Protein 3AJ3 (pdb70)

CATH classification: 3.60.15.10

Organism: Mesorhizobium japonicum (strain LMG 29417 / CECT 9101 / MAFF 303099) (NCBI:txid266835)

Radius of gyration: 17.31 Å; Cα contacts (8 Å, |Δi|>4): 638; chains: 1; bounding box: 57×34×42 Å

Solvent-accessible surface area: 11733 Å² total

B-factor: mean 17.78, std 7.2, range [7.45, 55.09]

Nearest PDB structures (foldseek):
  3aj3-assembly1_A  TM=1.004E+00  e=3.302E-61  Mesorhizobium loti
  3dhb-assembly1_A  TM=8.562E-01  e=3.089E-22  Bacillus thuringiensis serovar kurstaki
  5eht-assembly1_A  TM=8.528E-01  e=3.703E-22  Bacillus thuringiensis
  4j5h-assembly1_A  TM=8.557E-01  e=7.205E-22  Bacillus thuringiensis
  5eh9-assembly1_A  TM=8.523E-01  e=1.036E-21  Bacillus thuringiensis serovar kurstaki

Sequence (269 aa):
SDTKVYLLDGGSLVLDGYHVFWNRRGPGGEVRFPVYSILIEHAEGRFLIDTGYDYDHVKVLPFEKPIQEKKHQTIPGALGLLGLEEPRDIDVVVNSHFHFDHCGGNKYFPHAKKICHRRSEVPQACNPQPFEHLLGYSDLSFSAEAAEARGATAQLLEGTTRANSTFEGIDGDVDLARGVKKLISTPGHSIGHYSLLVEFPRRRKPILFTIDAAYTQKSLETLCQAAFHIDPVAGVNSRRKVKKKKLAEDHGAELYSHDDNFKTYRTGTQFYGHHHHHH

GO terms:
  GO:0047585 4-pyridoxolactonase activity (F, EXP)
  GO:0042820 vitamin B6 catabolic process (P, IDA)
  GO:0047585 4-pyridoxolactonase activity (F, IDA)

Structure (mmCIF, N/CA/C/O backbone):
data_3AJ3
#
_entry.id   3AJ3
#
_cell.length_a   82.777
_cell.length_b   39.214
_cell.length_c   84.191
_cell.angle_alpha   90.00
_cell.angle_beta   117.92
_cell.angle_gamma   90.00
#
_symmetry.space_group_name_H-M   'C 1 2 1'
#
loop_
_entity.id
_entity.type
_entity.pdbx_description
1 polymer 4-pyridoxolactonase
2 non-polymer 'ZINC ION'
3 non-polymer 'PHOSPHATE ION'
4 water water
#
loop_
_atom_site.group_PDB
_atom_site.id
_atom_site.type_symbol
_atom_site.label_atom_id
_atom_site.label_alt_id
_atom_site.label_comp_id
_atom_site.label_asym_id
_atom_site.label_entity_id
_atom_site.label_seq_id
_atom_site.pdbx_PDB_ins_code
_atom_site.Cartn_x
_atom_site.Cartn_y
_atom_site.Cartn_z
_atom_site.occupancy
_atom_site.B_iso_or_equiv
_atom_site.auth_seq_id
_atom_site.auth_comp_id
_atom_site.auth_asym_id
_atom_site.auth_atom_id
_atom_site.pdbx_PDB_model_num
ATOM 1 N N . SER A 1 2 ? 48.129 15.832 2.045 1.00 40.71 2 SER A N 1
ATOM 2 C CA . SER A 1 2 ? 46.883 16.223 2.696 1.00 37.41 2 SER A CA 1
ATOM 3 C C . SER A 1 2 ? 47.011 16.189 4.214 1.00 34.18 2 SER A C 1
ATOM 4 O O . SER A 1 2 ? 46.398 15.355 4.880 1.00 41.55 2 SER A O 1
ATOM 7 N N . ASP A 1 3 ? 47.816 17.099 4.752 1.00 29.93 3 ASP A N 1
ATOM 8 C CA . ASP A 1 3 ? 47.992 17.219 6.192 1.00 26.61 3 ASP A CA 1
ATOM 9 C C . ASP A 1 3 ? 46.769 17.879 6.832 1.00 26.18 3 ASP A C 1
ATOM 10 O O . ASP A 1 3 ? 46.153 18.768 6.244 1.00 28.33 3 ASP A O 1
ATOM 15 N N . THR A 1 4 ? 46.443 17.464 8.049 1.00 21.72 4 THR A N 1
ATOM 16 C CA . THR A 1 4 ? 45.277 17.995 8.752 1.00 16.90 4 THR A CA 1
ATOM 17 C C . THR A 1 4 ? 45.407 19.482 9.068 1.00 18.06 4 THR A C 1
ATOM 18 O O . THR A 1 4 ? 46.394 19.920 9.674 1.00 18.47 4 THR A O 1
ATOM 22 N N . LYS A 1 5 ? 44.400 20.251 8.662 1.00 12.74 5 LYS A N 1
ATOM 23 C CA . LYS A 1 5 ? 44.320 21.677 9.000 1.00 13.37 5 LYS A CA 1
ATOM 24 C C . LYS A 1 5 ? 43.009 21.935 9.730 1.00 13.92 5 LYS A C 1
ATOM 25 O O . LYS A 1 5 ? 41.986 21.339 9.397 1.00 14.82 5 LYS A O 1
ATOM 31 N N . VAL A 1 6 ? 43.041 22.829 10.707 1.00 11.91 6 VAL A N 1
ATOM 32 C CA . VAL A 1 6 ? 41.814 23.253 11.382 1.00 12.43 6 VAL A CA 1
ATOM 33 C C . VAL A 1 6 ? 41.577 24.748 11.162 1.00 13.28 6 VAL A C 1
ATOM 34 O O . VAL A 1 6 ? 42.457 25.579 11.417 1.00 13.68 6 VAL A O 1
ATOM 38 N N . TYR A 1 7 ? 40.390 25.070 10.656 1.00 12.01 7 TYR A N 1
ATOM 39 C CA . TYR A 1 7 ? 39.953 26.451 10.459 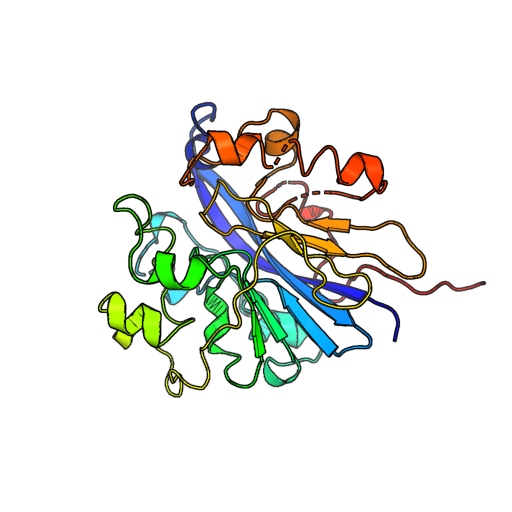1.00 10.28 7 TYR A CA 1
ATOM 40 C C . TYR A 1 7 ? 38.785 26.692 11.393 1.00 14.68 7 TYR A C 1
ATOM 41 O O . TYR A 1 7 ? 37.832 25.906 11.402 1.00 14.13 7 TYR A O 1
ATOM 50 N N . LEU A 1 8 ? 38.844 27.777 12.157 1.00 12.06 8 LEU A N 1
ATOM 51 C CA . LEU A 1 8 ? 37.719 28.144 13.018 1.00 11.54 8 LEU A CA 1
ATOM 52 C C . LEU A 1 8 ? 36.810 29.140 12.310 1.00 11.14 8 LEU A C 1
ATOM 53 O O . LEU A 1 8 ? 37.255 30.187 11.828 1.00 12.38 8 LEU A O 1
ATOM 58 N N . LEU A 1 9 ? 35.527 28.794 12.222 1.00 9.05 9 LEU A N 1
ATOM 59 C CA . LEU A 1 9 ? 34.545 29.648 11.575 1.00 9.77 9 LEU A CA 1
ATOM 60 C C . LEU A 1 9 ? 33.879 30.529 12.616 1.00 12.60 9 LEU A C 1
ATOM 61 O O . LEU A 1 9 ? 33.015 30.083 13.366 1.00 11.75 9 LEU A O 1
ATOM 66 N N . ASP A 1 10 ? 34.287 31.791 12.650 1.00 10.04 10 ASP A N 1
ATOM 67 C CA . ASP A 1 10 ? 33.746 32.759 13.594 1.00 11.13 10 ASP A CA 1
ATOM 68 C C . ASP A 1 10 ? 32.259 32.995 13.308 1.00 12.01 10 ASP A C 1
ATOM 69 O O . ASP A 1 10 ? 31.885 33.430 12.222 1.00 11.13 10 ASP A O 1
ATOM 74 N N . GLY A 1 11 ? 31.408 32.674 14.284 1.00 9.19 11 GLY A N 1
ATOM 75 C CA . GLY A 1 11 ? 29.970 32.725 14.071 1.00 8.99 11 GLY A CA 1
ATOM 76 C C . GLY A 1 11 ? 29.284 33.864 14.812 1.00 13.61 11 GLY A C 1
ATOM 77 O O . GLY A 1 11 ? 28.074 33.830 15.050 1.00 11.65 11 GLY A O 1
ATOM 78 N N . GLY A 1 12 ? 30.046 34.890 15.168 1.00 11.69 12 GLY A N 1
ATOM 79 C CA . GLY A 1 12 ? 29.472 36.023 15.871 1.00 13.07 12 GLY A CA 1
ATOM 80 C C . GLY A 1 12 ? 29.361 35.758 17.354 1.00 12.04 12 GLY A C 1
ATOM 81 O O . GLY A 1 12 ? 30.161 35.012 17.910 1.00 11.79 12 GLY A O 1
ATOM 82 N N . SER A 1 13 ? 28.354 36.349 17.995 1.00 10.59 13 SER A N 1
ATOM 83 C CA . SER A 1 13 ? 28.281 36.299 19.456 1.00 10.65 13 SER A CA 1
ATOM 84 C C . SER A 1 13 ? 26.854 36.333 19.990 1.00 10.12 13 SER A C 1
ATOM 85 O O . SER A 1 13 ? 25.912 36.689 19.277 1.00 10.80 13 SER A O 1
ATOM 88 N N . LEU A 1 14 ? 26.729 35.954 21.258 1.00 11.98 14 LEU A N 1
ATOM 89 C CA . LEU A 1 14 ? 25.470 35.983 21.996 1.00 12.44 14 LEU A CA 1
ATOM 90 C C . LEU A 1 14 ? 25.753 36.515 23.383 1.00 11.54 14 LEU A C 1
ATOM 91 O O . LEU A 1 14 ? 26.907 36.627 23.787 1.00 10.51 14 LEU A O 1
ATOM 96 N N . VAL A 1 15 ? 24.696 36.798 24.135 1.00 11.98 15 VAL A N 1
ATOM 97 C CA . VAL A 1 15 ? 24.851 37.217 25.517 1.00 12.51 15 VAL A CA 1
ATOM 98 C C . VAL A 1 15 ? 24.079 36.299 26.461 1.00 11.73 15 VAL A C 1
ATOM 99 O O . VAL A 1 15 ? 22.960 35.862 26.143 1.00 14.06 15 VAL A O 1
ATOM 103 N N . LEU A 1 16 ? 24.678 36.034 27.616 1.00 12.07 16 LEU A N 1
ATOM 104 C CA . LEU A 1 16 ? 23.993 35.374 28.720 1.00 13.84 16 LEU A CA 1
ATOM 105 C C . LEU A 1 16 ? 24.304 36.108 30.018 1.00 14.26 16 LEU A C 1
ATOM 106 O O . LEU A 1 16 ? 25.239 36.904 30.092 1.00 14.93 16 LEU A O 1
ATOM 111 N N . ASP A 1 17 ? 23.537 35.833 31.063 1.00 13.72 17 ASP A N 1
ATOM 112 C CA . ASP A 1 17 ? 23.915 36.360 32.357 1.00 17.30 17 ASP A CA 1
ATOM 113 C C . ASP A 1 17 ? 25.132 35.607 32.855 1.00 14.18 17 ASP A C 1
ATOM 114 O O . ASP A 1 17 ? 25.327 34.436 32.529 1.00 14.37 17 ASP A O 1
ATOM 119 N N . GLY A 1 18 ? 25.950 36.268 33.664 1.00 15.66 18 GLY A N 1
ATOM 120 C CA . GLY A 1 18 ? 27.085 35.614 34.272 1.00 14.14 18 GLY A CA 1
ATOM 121 C C . GLY A 1 18 ? 26.682 34.399 35.092 1.00 12.04 18 GLY A C 1
ATOM 122 O O . GLY A 1 18 ? 27.478 33.487 35.244 1.00 16.67 18 GLY A O 1
ATOM 123 N N . TYR A 1 19 ? 25.458 34.401 35.622 1.00 13.62 19 TYR A N 1
ATOM 124 C CA . TYR A 1 19 ? 24.920 33.245 36.349 1.00 16.23 19 TYR A CA 1
ATOM 125 C C . TYR A 1 19 ? 24.599 32.062 35.427 1.00 16.07 19 TYR A C 1
ATOM 126 O O . TYR A 1 19 ? 24.570 30.917 35.882 1.00 16.76 19 TYR A O 1
ATOM 135 N N . HIS A 1 20 ? 24.365 32.334 34.142 1.00 13.98 20 HIS A N 1
ATOM 136 C CA . HIS A 1 20 ? 24.253 31.267 33.143 1.00 15.06 20 HIS A CA 1
ATOM 137 C C . HIS A 1 20 ? 25.625 30.674 32.839 1.00 14.46 20 HIS A C 1
ATOM 138 O O . HIS A 1 20 ? 25.785 29.457 32.716 1.00 13.89 20 HIS A O 1
ATOM 145 N N . VAL A 1 21 ? 26.614 31.546 32.665 1.00 13.18 21 VAL A N 1
ATOM 146 C CA . VAL A 1 21 ? 27.942 31.103 32.266 1.00 14.39 21 VAL A CA 1
ATOM 147 C C . VAL A 1 21 ? 28.633 30.347 33.399 1.00 13.12 21 VAL A C 1
ATOM 148 O O . VAL A 1 21 ? 29.141 29.246 33.194 1.00 12.91 21 VAL A O 1
ATOM 152 N N . PHE A 1 22 ? 28.629 30.928 34.595 1.00 12.97 22 PHE A N 1
ATOM 153 C CA . PHE A 1 22 ? 29.227 30.293 35.759 1.00 12.83 22 PHE A CA 1
ATOM 154 C C . PHE A 1 22 ? 28.118 29.914 36.740 1.00 16.75 22 PHE A C 1
ATOM 155 O O . PHE A 1 22 ? 27.680 30.708 37.568 1.00 13.65 22 PHE A O 1
ATOM 163 N N . TRP A 1 23 ? 27.647 28.683 36.604 1.00 13.22 23 TRP A N 1
ATOM 164 C CA . TRP A 1 23 ? 26.484 28.209 37.338 1.00 11.76 23 TRP A CA 1
ATOM 165 C C . TRP A 1 23 ? 26.567 28.526 38.834 1.00 16.62 23 TRP A C 1
ATOM 166 O O . TRP A 1 23 ? 27.516 28.125 39.512 1.00 13.30 23 TRP A O 1
ATOM 177 N N . ASN A 1 24 ? 25.572 29.284 39.309 1.00 16.39 24 ASN A N 1
ATOM 178 C CA . ASN A 1 24 ? 25.425 29.701 40.709 1.00 14.82 24 ASN A CA 1
ATOM 179 C C . ASN A 1 24 ? 26.444 30.742 41.202 1.00 20.72 24 ASN A C 1
ATOM 180 O O . ASN A 1 24 ? 26.125 31.579 42.048 1.00 21.68 24 ASN A O 1
ATOM 185 N N . ARG A 1 25 ? 27.646 30.705 40.643 1.00 16.50 25 ARG A N 1
ATOM 186 C CA A ARG A 1 25 ? 28.761 31.578 41.023 0.52 18.43 25 ARG A CA 1
ATOM 187 C CA B ARG A 1 25 ? 28.700 31.603 41.095 0.48 18.40 25 ARG A CA 1
ATOM 188 C C . ARG A 1 25 ? 28.654 33.002 40.478 1.00 21.44 25 ARG A C 1
ATOM 189 O O . ARG A 1 25 ? 28.917 33.984 41.174 1.00 23.07 25 ARG A O 1
ATOM 204 N N . GLY A 1 26 ? 28.327 33.107 39.195 1.00 17.42 26 GLY A N 1
ATOM 205 C CA . GLY A 1 26 ? 28.327 34.402 38.536 1.00 20.31 26 GLY A CA 1
ATOM 206 C C . GLY A 1 26 ? 29.735 34.979 38.486 1.00 20.14 26 GLY A C 1
ATOM 207 O O . GLY A 1 26 ? 30.703 34.245 38.296 1.00 24.25 26 GLY A O 1
ATOM 208 N N . PRO A 1 27 ? 29.871 36.301 38.687 1.00 28.29 27 PRO A N 1
ATOM 209 C CA . PRO A 1 27 ? 28.841 37.277 39.058 1.00 25.43 27 PRO A CA 1
ATOM 210 C C . PRO A 1 27 ? 27.756 37.402 38.009 1.00 25.99 27 PRO A C 1
ATOM 211 O O . PRO A 1 27 ? 27.930 36.919 36.887 1.00 26.67 27 PRO A O 1
ATOM 215 N N . GLY A 1 28 ? 26.663 38.062 38.371 1.00 22.45 28 GLY A N 1
ATOM 216 C CA . GLY A 1 28 ? 25.569 38.305 37.452 1.00 26.44 28 GLY A CA 1
ATOM 217 C C . GLY A 1 28 ? 25.877 39.435 36.484 1.00 22.49 28 GLY A C 1
ATOM 218 O O . GLY A 1 28 ? 26.927 40.072 36.568 1.00 24.77 28 GLY A O 1
ATOM 219 N N . GLY A 1 29 ? 24.946 39.685 35.572 1.00 19.41 29 GLY A N 1
ATOM 220 C CA . GLY A 1 29 ? 25.091 40.745 34.595 1.00 18.66 29 GLY A CA 1
ATOM 221 C C . GLY A 1 29 ? 25.460 40.165 33.244 1.00 20.95 29 GLY A C 1
ATOM 222 O O . GLY A 1 29 ? 25.980 39.051 33.166 1.00 15.83 29 GLY A O 1
ATOM 223 N N . GLU A 1 30 ? 25.195 40.926 32.187 1.00 22.56 30 GLU A N 1
ATOM 224 C CA . GLU A 1 30 ? 25.455 40.480 30.817 1.00 19.39 30 GLU A CA 1
ATOM 225 C C . GLU A 1 30 ? 26.908 40.110 30.547 1.00 17.77 30 GLU A C 1
ATOM 226 O O . GLU A 1 30 ? 27.826 40.835 30.926 1.00 17.78 30 GLU A O 1
ATOM 232 N N . VAL A 1 31 ? 27.103 38.976 29.883 1.00 14.68 31 VAL A N 1
ATOM 233 C CA . VAL A 1 31 ? 28.413 38.556 29.409 1.00 13.72 31 VAL A CA 1
ATOM 234 C C . VAL A 1 31 ? 28.228 38.188 27.939 1.00 15.98 31 VAL A C 1
ATOM 235 O O . VAL A 1 31 ? 27.394 37.334 27.609 1.00 14.66 31 VAL A O 1
ATOM 239 N N . ARG A 1 32 ? 28.966 38.855 27.057 1.00 14.41 32 ARG A N 1
ATOM 240 C CA . ARG A 1 32 ? 28.933 38.506 25.636 1.00 12.39 32 ARG A CA 1
ATOM 241 C C . ARG A 1 32 ? 30.042 37.524 25.310 1.00 11.87 32 ARG A C 1
ATOM 242 O O . ARG A 1 32 ? 31.184 37.695 25.726 1.00 12.61 32 ARG A O 1
ATOM 250 N N . PHE A 1 33 ? 29.700 36.480 24.562 1.00 11.57 33 PHE A N 1
ATOM 251 C CA . PHE A 1 33 ? 30.653 35.421 24.265 1.00 13.24 33 PHE A CA 1
ATOM 252 C C . PHE A 1 33 ? 30.534 35.017 22.803 1.00 11.62 33 PHE A C 1
ATOM 253 O O . PHE A 1 33 ? 29.480 35.184 22.176 1.00 10.22 33 PHE A O 1
ATOM 261 N N . PRO A 1 34 ? 31.628 34.501 22.240 1.00 12.23 34 PRO A N 1
ATOM 262 C CA . PRO A 1 34 ? 31.629 34.078 20.843 1.00 9.85 34 PRO A CA 1
ATOM 263 C C . PRO A 1 34 ? 30.991 32.705 20.672 1.00 11.22 34 PRO A C 1
ATOM 264 O O . PRO A 1 34 ? 30.875 31.925 21.638 1.00 11.46 34 PRO A O 1
ATOM 268 N N . VAL A 1 35 ? 30.577 32.441 19.437 1.00 9.11 35 VAL A N 1
ATOM 269 C CA . VAL A 1 35 ? 30.127 31.126 18.994 1.00 9.38 35 VAL A CA 1
ATOM 270 C C . VAL A 1 35 ? 30.930 30.820 17.747 1.00 9.08 35 VAL A C 1
ATOM 271 O O . VAL A 1 35 ? 31.040 31.682 16.864 1.00 11.02 35 VAL A O 1
ATOM 275 N N . TYR A 1 36 ? 31.497 29.617 17.667 1.00 8.99 36 TYR A N 1
ATOM 276 C CA . TYR A 1 36 ? 32.220 29.248 16.460 1.00 9.28 36 TYR A CA 1
ATOM 277 C C . TYR A 1 36 ? 32.043 27.779 16.128 1.00 9.61 36 TYR A C 1
ATOM 278 O O . TYR A 1 36 ? 31.549 26.996 16.945 1.00 10.21 36 TYR A O 1
ATOM 287 N N . SER A 1 37 ? 32.425 27.444 14.896 1.00 8.73 37 SER A N 1
ATOM 288 C CA . SER A 1 37 ? 32.380 26.082 14.383 1.00 11.78 37 SER A CA 1
ATOM 289 C C . SER A 1 37 ? 33.783 25.690 13.963 1.00 9.73 37 SER A C 1
ATOM 290 O O . SER A 1 37 ? 34.626 26.560 13.714 1.00 10.28 37 SER A O 1
ATOM 293 N N . ILE A 1 38 ? 34.034 24.386 13.906 1.00 8.09 38 ILE A N 1
ATOM 294 C CA . ILE A 1 38 ? 35.374 23.861 13.671 1.00 10.22 38 ILE A CA 1
ATOM 295 C C . ILE A 1 38 ? 35.431 23.103 12.342 1.00 10.26 38 ILE A C 1
ATOM 296 O O . ILE A 1 38 ? 34.861 22.016 12.215 1.00 10.98 38 ILE A O 1
ATOM 301 N N . LEU A 1 39 ? 36.135 23.669 11.360 1.00 10.04 39 LEU A N 1
ATOM 302 C CA . LEU A 1 39 ? 36.268 23.036 10.052 1.00 10.47 39 LEU A CA 1
ATOM 303 C C . LEU A 1 39 ? 37.602 22.313 9.976 1.00 10.34 39 LEU A C 1
ATOM 304 O O . LEU A 1 39 ? 38.655 22.919 10.159 1.00 11.50 39 LEU A O 1
ATOM 309 N N . ILE A 1 40 ? 37.564 21.013 9.704 1.00 10.35 40 ILE A N 1
ATOM 310 C CA . ILE A 1 40 ? 38.791 20.232 9.599 1.00 11.22 40 ILE A CA 1
ATOM 311 C C . ILE A 1 40 ? 39.030 19.848 8.144 1.00 13.06 40 ILE A C 1
ATOM 312 O O . ILE A 1 40 ? 38.216 19.160 7.544 1.00 12.96 40 ILE A O 1
ATOM 317 N N . GLU A 1 41 ? 40.129 20.311 7.559 1.00 11.37 41 GLU A N 1
ATOM 318 C CA . GLU A 1 41 ? 40.489 19.861 6.216 1.00 11.12 41 GLU A CA 1
ATOM 319 C C . GLU A 1 41 ? 41.417 18.670 6.366 1.00 13.07 41 GLU A C 1
ATOM 320 O O . GLU A 1 41 ? 42.541 18.801 6.837 1.00 14.76 41 GLU A O 1
ATOM 326 N N . HIS A 1 42 ? 40.930 17.499 5.974 1.00 14.18 42 HIS A N 1
ATOM 327 C CA . HIS A 1 42 ? 41.592 16.239 6.298 1.00 14.45 42 HIS A CA 1
ATOM 328 C C . HIS A 1 42 ? 41.780 15.421 5.023 1.00 18.05 42 HIS A C 1
ATOM 329 O O . HIS A 1 42 ? 41.088 15.650 4.036 1.00 15.53 42 HIS A O 1
ATOM 336 N N . ALA A 1 43 ? 42.711 14.472 5.042 1.00 18.48 43 ALA A N 1
ATOM 337 C CA . ALA A 1 43 ? 42.893 13.573 3.901 1.00 22.68 43 ALA A CA 1
ATOM 338 C C . ALA A 1 43 ? 41.595 12.844 3.539 1.00 18.66 43 ALA A C 1
ATOM 339 O O . ALA A 1 43 ? 41.307 12.600 2.361 1.00 22.81 43 ALA A O 1
ATOM 341 N N . GLU A 1 44 ? 40.800 12.518 4.555 1.00 15.66 44 GLU A N 1
ATOM 342 C CA . GLU A 1 44 ? 39.568 11.766 4.353 1.00 18.23 44 GLU A CA 1
ATOM 343 C C . GLU A 1 44 ? 38.384 12.643 3.956 1.00 18.40 44 GLU A C 1
ATOM 344 O O . GLU A 1 44 ? 37.308 12.133 3.650 1.00 19.39 44 GLU A O 1
ATOM 350 N N . GLY A 1 45 ? 38.574 13.961 3.971 1.00 17.40 45 GLY A N 1
ATOM 351 C CA . GLY A 1 45 ? 37.525 14.874 3.551 1.00 17.59 45 GLY A CA 1
ATOM 352 C C . GLY A 1 45 ? 37.473 16.124 4.412 1.00 15.56 45 GLY A C 1
ATOM 353 O O . GLY A 1 45 ? 38.334 16.339 5.260 1.00 15.48 45 GLY A O 1
ATOM 354 N N . ARG A 1 46 ? 36.457 16.953 4.181 1.00 11.75 46 ARG A N 1
ATOM 355 C CA . ARG A 1 46 ? 36.232 18.140 4.998 1.00 12.01 46 ARG A CA 1
ATOM 356 C C . ARG A 1 46 ? 35.121 17.853 6.000 1.00 12.89 46 ARG A C 1
ATOM 357 O O . ARG A 1 46 ? 33.999 17.483 5.624 1.00 12.51 46 ARG A O 1
ATOM 365 N N . PHE A 1 47 ? 35.464 18.003 7.276 1.00 10.59 47 PHE A N 1
ATOM 366 C CA . PHE A 1 47 ? 34.574 17.692 8.397 1.00 8.45 47 PHE A CA 1
ATOM 367 C C . PHE A 1 47 ? 34.256 19.008 9.067 1.00 11.21 47 PHE A C 1
ATOM 368 O O . PHE A 1 47 ? 35.160 19.766 9.382 1.00 12.77 47 PHE A O 1
ATOM 376 N N . LEU A 1 48 ? 32.979 19.279 9.299 1.00 10.20 48 LEU A N 1
ATOM 377 C CA . LEU A 1 48 ? 32.597 20.486 10.006 1.00 8.67 48 LEU A CA 1
ATOM 378 C C . LEU A 1 48 ? 31.949 20.079 11.323 1.00 9.15 48 LEU A C 1
ATOM 379 O O . LEU A 1 48 ? 30.910 19.416 11.334 1.00 9.71 48 LEU A O 1
ATOM 384 N N . ILE A 1 49 ? 32.573 20.470 12.432 1.00 8.73 49 ILE A N 1
ATOM 385 C CA . ILE A 1 49 ? 32.046 20.161 13.750 1.00 9.12 49 ILE A CA 1
ATOM 386 C C . ILE A 1 49 ? 31.308 21.396 14.266 1.00 8.99 49 ILE A C 1
ATOM 387 O O . ILE A 1 49 ? 31.922 22.445 14.483 1.00 10.20 49 ILE A O 1
ATOM 392 N N . ASP A 1 50 ? 29.992 21.252 14.428 1.00 8.06 50 ASP A N 1
ATOM 393 C CA . ASP A 1 50 ? 29.065 22.324 14.796 1.00 7.87 50 ASP A CA 1
ATOM 394 C C . ASP A 1 50 ? 28.845 23.337 13.683 1.00 8.07 50 ASP A C 1
ATOM 395 O O . ASP A 1 50 ? 29.645 23.431 12.760 1.00 10.35 50 ASP A O 1
ATOM 400 N N . THR A 1 51 ? 27.725 24.060 13.752 1.00 7.64 51 THR A N 1
ATOM 401 C CA . THR A 1 51 ? 27.348 24.969 12.674 1.00 9.10 51 THR A CA 1
ATOM 402 C C . THR A 1 51 ? 26.769 26.294 13.186 1.00 9.76 51 THR A C 1
ATOM 403 O O . THR A 1 51 ? 26.029 26.965 12.466 1.00 11.72 51 THR A O 1
ATOM 407 N N . GLY A 1 52 ? 27.118 26.655 14.424 1.00 9.47 52 GLY A N 1
ATOM 408 C CA . GLY A 1 52 ? 26.775 27.950 14.991 1.00 8.49 52 GLY A CA 1
ATOM 409 C C . GLY A 1 52 ? 25.286 28.120 15.203 1.00 9.70 52 GLY A C 1
ATOM 410 O O . GLY A 1 52 ? 24.540 27.137 15.279 1.00 10.68 52 GLY A O 1
ATOM 411 N N . TYR A 1 53 ? 24.861 29.369 15.328 1.00 10.20 53 TYR A N 1
ATOM 412 C CA . TYR A 1 53 ? 23.451 29.665 15.473 1.00 9.74 53 TYR A CA 1
ATOM 413 C C . TYR A 1 53 ? 22.873 30.322 14.236 1.00 11.24 53 TYR A C 1
ATOM 414 O O . TYR A 1 53 ? 23.590 30.907 13.432 1.00 11.46 53 TYR A O 1
ATOM 423 N N . ASP A 1 54 ? 21.559 30.192 14.094 1.00 11.50 54 ASP A N 1
ATOM 424 C CA . ASP A 1 54 ? 20.815 30.921 13.080 1.00 12.00 54 ASP A CA 1
ATOM 425 C C . ASP A 1 54 ? 20.294 32.243 13.661 1.00 11.08 54 ASP A C 1
ATOM 426 O O . ASP A 1 54 ? 19.595 32.280 14.674 1.00 11.42 54 ASP A O 1
ATOM 431 N N . TYR A 1 55 ? 20.656 33.341 13.011 1.00 15.79 55 TYR A N 1
ATOM 432 C CA . TYR A 1 55 ? 20.340 34.670 13.525 1.00 13.72 55 TYR A CA 1
ATOM 433 C C . TYR A 1 55 ? 18.837 34.899 13.705 1.00 12.76 55 TYR A C 1
ATOM 434 O O . TYR A 1 55 ? 18.400 35.388 14.743 1.00 15.22 55 TYR A O 1
ATOM 443 N N . ASP A 1 56 ? 18.058 34.541 12.692 1.00 15.23 56 ASP A N 1
ATOM 444 C CA . ASP A 1 56 ? 16.614 34.739 12.723 1.00 14.54 56 ASP A CA 1
ATOM 445 C C . ASP A 1 56 ? 15.987 33.936 13.858 1.00 14.56 56 ASP A C 1
ATOM 446 O O . ASP A 1 56 ? 15.113 34.427 14.565 1.00 15.43 56 ASP A O 1
ATOM 451 N N . HIS A 1 57 ? 16.446 32.698 14.030 1.00 14.47 57 HIS A N 1
ATOM 452 C CA . HIS A 1 57 ? 15.911 31.873 15.096 1.00 13.29 57 HIS A CA 1
ATOM 453 C C . HIS A 1 57 ? 16.124 32.532 16.446 1.00 12.80 57 HIS A C 1
ATOM 454 O O . HIS A 1 57 ? 15.230 32.574 17.285 1.00 15.17 57 HIS A O 1
ATOM 461 N N . VAL A 1 58 ? 17.332 33.033 16.669 1.00 12.00 58 VAL A N 1
ATOM 462 C CA . VAL A 1 58 ? 17.630 33.650 17.947 1.00 11.74 58 VAL A CA 1
ATOM 463 C C . VAL A 1 58 ? 16.808 34.924 18.144 1.00 14.25 58 VAL A C 1
ATOM 464 O O . VAL A 1 58 ? 16.285 35.162 19.215 1.00 15.02 58 VAL A O 1
ATOM 476 N N . LYS A 1 60 ? 13.932 35.546 16.990 1.00 14.31 60 LYS A N 1
ATOM 477 C CA . LYS A 1 60 ? 12.541 35.137 17.197 1.00 15.41 60 LYS A CA 1
ATOM 478 C C . LYS A 1 60 ? 12.303 34.513 18.577 1.00 19.11 60 LYS A C 1
ATOM 479 O O . LYS A 1 60 ? 11.363 34.871 19.291 1.00 15.30 60 LYS A O 1
ATOM 485 N N . VAL A 1 61 ? 13.159 33.565 18.940 1.00 16.63 61 VAL A N 1
ATOM 486 C CA . VAL A 1 61 ? 12.905 32.698 20.087 1.00 15.38 61 VAL A CA 1
ATOM 487 C C . VAL A 1 61 ? 13.723 33.074 21.328 1.00 15.70 61 VAL A C 1
ATOM 488 O O . VAL A 1 61 ? 13.262 32.891 22.459 1.00 17.88 61 VAL A O 1
ATOM 492 N N . LEU A 1 62 ? 14.928 33.607 21.115 1.00 14.34 62 LEU A N 1
ATOM 493 C CA . LEU A 1 62 ? 15.780 33.996 22.237 1.00 12.97 62 LEU A CA 1
ATOM 494 C C . LEU A 1 62 ? 16.377 35.389 22.086 1.00 15.01 62 LEU A C 1
ATOM 495 O O . LEU A 1 62 ? 17.591 35.553 22.197 1.00 14.15 62 LEU A O 1
ATOM 500 N N . PRO A 1 63 ? 15.535 36.406 21.835 1.00 14.16 63 PRO A N 1
ATOM 501 C CA . PRO A 1 63 ? 16.124 37.719 21.531 1.00 13.46 63 PRO A CA 1
ATOM 502 C C . PRO A 1 63 ? 16.873 38.339 22.708 1.00 14.95 63 PRO A C 1
ATOM 503 O O . PRO A 1 63 ? 17.686 39.247 22.525 1.00 16.88 63 PRO A O 1
ATOM 507 N N . PHE A 1 64 ? 16.612 37.844 23.908 1.00 15.91 64 PHE A N 1
ATOM 508 C CA . PHE A 1 64 ? 17.324 38.283 25.093 1.00 14.26 64 PHE A CA 1
ATOM 509 C C . PHE A 1 64 ? 18.808 37.892 25.042 1.00 13.86 64 PHE A C 1
ATOM 510 O O . PHE A 1 64 ? 19.610 38.387 25.844 1.00 18.22 64 PHE A O 1
ATOM 518 N N . GLU A 1 65 ? 19.175 37.018 24.099 1.00 12.19 65 GLU A N 1
ATOM 519 C CA . GLU A 1 65 ? 20.589 36.665 23.903 1.00 14.29 65 GLU A CA 1
ATOM 520 C C . GLU A 1 65 ? 21.283 37.614 22.929 1.00 14.43 65 GLU A C 1
ATOM 521 O O . GLU A 1 65 ? 22.455 37.438 22.628 1.00 13.81 65 GLU A O 1
ATOM 527 N N . LYS A 1 66 ? 20.552 38.625 22.459 1.00 14.47 66 LYS A N 1
ATOM 528 C CA . LYS A 1 66 ? 21.160 39.767 21.766 1.00 16.07 66 LYS A CA 1
ATOM 529 C C . LYS A 1 66 ? 22.249 39.364 20.769 1.00 12.09 66 LYS A C 1
ATOM 530 O O . LYS A 1 66 ? 23.413 39.761 20.906 1.00 12.95 66 LYS A O 1
ATOM 536 N N . PRO A 1 67 ? 21.873 38.570 19.760 1.00 14.85 67 PRO A N 1
ATOM 537 C CA . PRO A 1 67 ? 22.862 38.072 18.797 1.00 12.73 67 PRO A CA 1
ATOM 538 C C . PRO A 1 67 ? 23.492 39.204 18.006 1.00 13.98 67 PRO A C 1
ATOM 539 O O . PRO A 1 67 ? 22.812 40.157 17.639 1.00 14.93 67 PRO A O 1
ATOM 543 N N . ILE A 1 68 ? 24.790 39.090 17.769 1.00 13.11 68 ILE A N 1
ATOM 544 C CA . ILE A 1 68 ? 25.466 39.898 16.765 1.00 10.47 68 ILE A CA 1
ATOM 545 C C . ILE A 1 68 ? 26.181 38.939 15.823 1.00 12.15 68 ILE A C 1
ATOM 546 O O . ILE A 1 68 ? 27.025 38.142 16.258 1.00 13.46 68 ILE A O 1
ATOM 551 N N . GLN A 1 69 ? 25.847 39.026 14.537 1.00 13.29 69 GLN A N 1
ATOM 552 C CA . GLN A 1 69 ? 26.424 38.139 13.532 1.00 12.88 69 GLN A CA 1
ATOM 553 C C . GLN A 1 69 ? 26.417 38.830 12.169 1.00 12.08 69 GLN A C 1
ATOM 554 O O . GLN A 1 69 ? 25.358 39.059 11.588 1.00 16.27 69 GLN A O 1
ATOM 560 N N . GLU A 1 70 ? 27.604 39.163 11.680 1.00 16.35 70 GLU A N 1
ATOM 561 C CA . GLU A 1 70 ? 27.735 39.812 10.375 1.00 16.42 70 GLU A CA 1
ATOM 562 C C . GLU A 1 70 ? 27.585 38.794 9.243 1.00 17.32 70 GLU A C 1
ATOM 563 O O . GLU A 1 70 ? 27.566 37.591 9.490 1.00 16.07 70 GLU A O 1
ATOM 569 N N . LYS A 1 71 ? 27.460 39.281 8.008 1.00 18.84 71 LYS A N 1
ATOM 570 C CA A LYS A 1 71 ? 27.284 38.398 6.855 0.55 20.95 71 LYS A CA 1
ATOM 571 C CA B LYS A 1 71 ? 27.308 38.422 6.834 0.45 20.97 71 LYS A CA 1
ATOM 572 C C . LYS A 1 71 ? 28.374 37.337 6.771 1.00 17.51 71 LYS A C 1
ATOM 573 O O . LYS A 1 71 ? 28.096 36.194 6.414 1.00 21.26 71 LYS A O 1
ATOM 584 N N . HIS A 1 72 ? 29.603 37.698 7.122 1.00 16.51 72 HIS A N 1
ATOM 585 C CA . HIS A 1 72 ? 30.702 36.744 7.001 1.00 17.79 72 HIS A CA 1
ATOM 586 C C . HIS A 1 72 ? 30.758 35.763 8.167 1.00 14.31 72 HIS A C 1
ATOM 587 O O . HIS A 1 72 ? 31.631 34.904 8.204 1.00 11.97 72 HIS A O 1
ATOM 594 N N . GLN A 1 73 ? 29.817 35.904 9.098 1.00 13.26 73 GLN A N 1
ATOM 595 C CA . GLN A 1 73 ? 29.765 35.072 10.301 1.00 12.40 73 GLN A CA 1
ATOM 596 C C . GLN A 1 73 ? 28.619 34.055 10.288 1.00 10.41 73 GLN A C 1
ATOM 597 O O . GLN A 1 73 ? 28.424 33.317 11.264 1.00 11.49 73 GLN A O 1
ATOM 603 N N . THR A 1 74 ? 27.857 34.021 9.198 1.00 13.51 74 THR A N 1
ATOM 604 C CA . THR A 1 74 ? 26.977 32.887 8.945 1.00 13.26 74 THR A CA 1
ATOM 605 C C . THR A 1 74 ? 27.889 31.765 8.471 1.00 12.56 74 THR A C 1
ATOM 606 O O . THR A 1 74 ? 29.070 32.000 8.198 1.00 10.90 74 THR A O 1
ATOM 610 N N . ILE A 1 75 ? 27.380 30.541 8.395 1.00 12.88 75 ILE A N 1
ATOM 611 C CA . ILE A 1 75 ? 28.228 29.446 7.934 1.00 11.63 75 ILE A CA 1
ATOM 612 C C . ILE A 1 75 ? 28.601 29.634 6.449 1.00 11.65 75 ILE A C 1
ATOM 613 O O . ILE A 1 75 ? 29.772 29.529 6.081 1.00 12.73 75 ILE A O 1
ATOM 618 N N . PRO A 1 76 ? 27.620 29.951 5.595 1.00 12.35 76 PRO A N 1
ATOM 619 C CA . PRO A 1 76 ? 28.042 30.214 4.213 1.00 13.70 76 PRO A CA 1
ATOM 620 C C . PRO A 1 76 ? 29.028 31.383 4.125 1.00 12.44 76 PRO A C 1
ATOM 621 O O . PRO A 1 76 ? 29.985 31.292 3.354 1.00 13.13 76 PRO A O 1
ATOM 625 N N . GLY A 1 77 ? 28.828 32.439 4.910 1.00 12.85 77 GLY A N 1
ATOM 626 C CA . GLY A 1 77 ? 29.739 33.574 4.874 1.00 12.99 77 GLY A CA 1
ATOM 627 C C . GLY A 1 77 ? 31.141 33.213 5.340 1.00 14.23 77 GLY A C 1
ATOM 628 O O . GLY A 1 77 ? 32.144 33.614 4.733 1.00 14.63 77 GLY A O 1
ATOM 629 N N . ALA A 1 78 ? 31.230 32.443 6.421 1.00 12.25 78 ALA A N 1
ATOM 630 C CA . ALA A 1 78 ? 32.552 32.061 6.931 1.00 9.66 78 ALA A CA 1
ATOM 631 C C . ALA A 1 78 ? 33.268 31.123 5.972 1.00 12.79 78 ALA A C 1
ATOM 632 O O . ALA A 1 78 ? 34.484 31.220 5.788 1.00 11.61 78 ALA A O 1
ATOM 634 N N . LEU A 1 79 ? 32.519 30.194 5.385 1.00 11.26 79 LEU A N 1
ATOM 635 C CA . LEU A 1 79 ? 33.088 29.317 4.374 1.00 10.14 79 LEU A CA 1
ATOM 636 C C . LEU A 1 79 ? 33.555 30.148 3.180 1.00 12.94 79 LEU A C 1
ATOM 637 O O . LEU A 1 79 ? 34.566 29.835 2.568 1.00 11.27 79 LEU A O 1
ATOM 642 N N . GLY A 1 80 ? 32.822 31.215 2.871 1.00 11.84 80 GLY A N 1
ATOM 643 C CA . GLY A 1 80 ? 33.160 32.067 1.742 1.00 13.51 80 GLY A CA 1
ATOM 644 C C . GLY A 1 80 ? 34.527 32.718 1.882 1.00 14.10 80 GLY A C 1
ATOM 645 O O . GLY A 1 80 ? 35.226 32.926 0.892 1.00 16.59 80 GLY A O 1
ATOM 646 N N . LEU A 1 81 ? 34.903 33.057 3.110 1.00 13.36 81 LEU A N 1
ATOM 647 C CA . LEU A 1 81 ? 36.230 33.632 3.372 1.00 14.20 81 LEU A CA 1
ATOM 648 C C . LEU A 1 81 ? 37.336 32.692 2.937 1.00 17.75 81 LEU A C 1
ATOM 649 O O . LEU A 1 81 ? 38.454 33.125 2.624 1.00 16.55 81 LEU A O 1
ATOM 654 N N . LEU A 1 82 ? 37.017 31.398 2.919 1.00 13.40 82 LEU A N 1
ATOM 655 C CA . LEU A 1 82 ? 37.976 30.359 2.585 1.00 12.23 82 LEU A CA 1
ATOM 656 C C . LEU A 1 82 ? 37.865 29.890 1.128 1.00 11.78 82 LEU A C 1
ATOM 657 O O . LEU A 1 82 ? 38.544 28.941 0.727 1.00 15.53 82 LEU A O 1
ATOM 662 N N . GLY A 1 83 ? 37.006 30.546 0.354 1.00 12.75 83 GLY A N 1
ATOM 663 C CA . GLY A 1 83 ? 36.737 30.138 -1.008 1.00 12.61 83 GLY A CA 1
ATOM 664 C C . GLY A 1 83 ? 35.990 28.821 -1.056 1.00 16.22 83 GLY A C 1
ATOM 665 O O . GLY A 1 83 ? 36.161 28.038 -1.991 1.00 17.54 83 GLY A O 1
ATOM 666 N N . LEU A 1 84 ? 35.158 28.576 -0.045 1.00 12.67 84 LEU A N 1
ATOM 667 C CA . LEU A 1 84 ? 34.373 27.356 0.011 1.00 12.88 84 LEU A CA 1
ATOM 668 C C . LEU A 1 84 ? 32.891 27.673 0.090 1.00 11.24 84 LEU A C 1
ATOM 669 O O . LEU A 1 84 ? 32.496 28.816 0.301 1.00 13.79 84 LEU A O 1
ATOM 674 N N . GLU A 1 85 ? 32.086 26.634 -0.102 1.00 11.91 85 GLU A N 1
ATOM 675 C CA A GLU A 1 85 ? 30.668 26.735 0.185 0.26 13.71 85 GLU A CA 1
ATOM 676 C CA B GLU A 1 85 ? 30.635 26.683 0.043 0.74 13.61 85 GLU A CA 1
ATOM 677 C C . GLU A 1 85 ? 30.207 25.448 0.841 1.00 12.52 85 GLU A C 1
ATOM 678 O O . GLU A 1 85 ? 30.960 24.485 0.926 1.00 12.88 85 GLU A O 1
ATOM 689 N N . PRO A 1 86 ? 28.976 25.446 1.373 1.00 15.08 86 PRO A N 1
ATOM 690 C CA . PRO A 1 86 ? 28.533 24.251 2.103 1.00 13.03 86 PRO A CA 1
ATOM 691 C C . PRO A 1 86 ? 28.750 22.916 1.369 1.00 12.70 86 PRO A C 1
ATOM 692 O O . PRO A 1 86 ? 29.108 21.940 2.021 1.00 12.06 86 PRO A O 1
ATOM 696 N N . ARG A 1 87 ? 28.572 22.865 0.051 1.00 13.72 87 ARG A N 1
ATOM 697 C CA . ARG A 1 87 ? 28.714 21.583 -0.647 1.00 14.81 87 ARG A CA 1
ATOM 698 C C . ARG A 1 87 ? 30.133 21.025 -0.617 1.00 13.98 87 ARG A C 1
ATOM 699 O O . ARG A 1 87 ? 30.354 19.853 -0.909 1.00 15.81 87 ARG A O 1
ATOM 707 N N . ASP A 1 88 ? 31.092 21.860 -0.234 1.00 13.49 88 ASP A N 1
ATOM 708 C CA . ASP A 1 88 ? 32.467 21.404 -0.096 1.00 11.58 88 ASP A CA 1
ATOM 709 C C . ASP A 1 88 ? 32.693 20.574 1.164 1.00 11.62 88 ASP A C 1
ATOM 710 O O . ASP A 1 88 ? 33.736 19.948 1.324 1.00 13.10 88 ASP A O 1
ATOM 715 N N . ILE A 1 89 ? 31.734 20.597 2.076 1.00 12.18 89 ILE A N 1
ATOM 716 C CA . ILE A 1 89 ? 31.886 19.872 3.323 1.00 11.65 89 ILE A CA 1
ATOM 717 C C . ILE A 1 89 ? 31.287 18.485 3.145 1.00 11.56 89 ILE A C 1
ATOM 718 O O . ILE A 1 89 ? 30.163 18.347 2.652 1.00 14.49 89 ILE A O 1
ATOM 723 N N . ASP A 1 90 ? 32.044 17.465 3.536 1.00 13.37 90 ASP A N 1
ATOM 724 C CA . ASP A 1 90 ? 31.609 16.078 3.379 1.00 12.81 90 ASP A CA 1
ATOM 725 C C . ASP A 1 90 ? 30.817 15.527 4.562 1.00 14.91 90 ASP A C 1
ATOM 726 O O . ASP A 1 90 ? 29.881 14.738 4.391 1.00 13.27 90 ASP A O 1
ATOM 731 N N . VAL A 1 91 ? 31.187 15.953 5.764 1.00 11.56 91 VAL A N 1
ATOM 732 C CA . VAL A 1 91 ? 30.610 15.386 6.974 1.00 11.85 91 VAL A CA 1
ATOM 733 C C . VAL A 1 91 ? 30.370 16.514 7.963 1.00 13.92 91 VAL A C 1
ATOM 734 O O . VAL A 1 91 ? 31.249 17.345 8.178 1.00 11.43 91 VAL A O 1
ATOM 738 N N . VAL A 1 92 ? 29.171 16.543 8.537 1.00 11.42 92 VAL A N 1
ATOM 739 C CA . VAL A 1 92 ? 28.832 17.474 9.616 1.00 11.18 92 VAL A CA 1
ATOM 740 C C . VAL A 1 92 ? 28.672 16.676 10.902 1.00 13.93 92 VAL A C 1
ATOM 741 O O . VAL A 1 92 ? 27.960 15.668 10.936 1.00 11.81 92 VAL A O 1
ATOM 745 N N . VAL A 1 93 ? 29.362 17.105 11.950 1.00 11.54 93 VAL A N 1
ATOM 746 C CA . VAL A 1 93 ? 29.237 16.463 13.252 1.00 8.56 93 VAL A CA 1
ATOM 747 C C . VAL A 1 93 ? 28.673 17.522 14.190 1.00 11.34 93 VAL A C 1
ATOM 748 O O . VAL A 1 93 ? 29.097 18.674 14.140 1.00 11.58 93 VAL A O 1
ATOM 752 N N . ASN A 1 94 ? 27.690 17.161 15.009 1.00 9.42 94 ASN A N 1
ATOM 753 C CA . ASN A 1 94 ? 27.220 18.081 16.040 1.00 8.03 94 ASN A CA 1
ATOM 754 C C . ASN A 1 94 ? 27.585 17.603 17.437 1.00 11.22 94 ASN A C 1
ATOM 755 O O . ASN A 1 94 ? 27.331 16.457 17.798 1.00 10.49 94 ASN A O 1
ATOM 760 N N . SER A 1 95 ? 28.202 18.484 18.208 1.00 9.60 95 SER A N 1
ATOM 761 C CA . SER A 1 95 ? 28.564 18.177 19.581 1.00 9.47 95 SER A CA 1
ATOM 762 C C . SER A 1 95 ? 27.312 17.919 20.404 1.00 11.72 95 SER A C 1
ATOM 763 O O . SER A 1 95 ? 27.333 17.129 21.343 1.00 10.20 95 SER A O 1
ATOM 766 N N . HIS A 1 96 ? 26.232 18.602 20.030 1.00 9.47 96 HIS A N 1
ATOM 767 C CA . HIS A 1 96 ? 24.926 18.515 20.688 1.00 8.47 96 HIS A CA 1
ATOM 768 C C . HIS A 1 96 ? 23.962 19.413 19.927 1.00 9.80 96 HIS A C 1
ATOM 769 O O . HIS A 1 96 ? 24.392 20.198 19.092 1.00 11.09 96 HIS A O 1
ATOM 776 N N . PHE A 1 97 ? 22.660 19.313 20.191 1.00 9.75 97 PHE A N 1
ATOM 777 C CA . PHE A 1 97 ? 21.699 20.080 19.398 1.00 9.22 97 PHE A CA 1
ATOM 778 C C . PHE A 1 97 ? 21.094 21.289 20.108 1.00 8.43 97 PHE A C 1
ATOM 779 O O . PHE A 1 97 ? 19.950 21.652 19.862 1.00 9.78 97 PHE A O 1
ATOM 787 N N . HIS A 1 98 ? 21.853 21.920 20.989 1.00 9.17 98 HIS A N 1
ATOM 788 C CA . HIS A 1 98 ? 21.459 23.258 21.412 1.00 8.52 98 HIS A CA 1
ATOM 789 C C . HIS A 1 98 ? 21.608 24.154 20.193 1.00 9.28 98 HIS A C 1
ATOM 790 O O . HIS A 1 98 ? 22.475 23.920 19.323 1.00 10.61 98 HIS A O 1
ATOM 797 N N . PHE A 1 99 ? 20.774 25.191 20.145 1.00 10.52 99 PHE A N 1
ATOM 798 C CA . PHE A 1 99 ? 20.549 25.964 18.927 1.00 10.37 99 PHE A CA 1
ATOM 799 C C . PHE A 1 99 ? 21.815 26.640 18.417 1.00 10.44 99 PHE A C 1
ATOM 800 O O . PHE A 1 99 ? 21.934 26.918 17.224 1.00 11.20 99 PHE A O 1
ATOM 808 N N . ASP A 1 100 ? 22.767 26.893 19.310 1.00 8.88 100 ASP A N 1
ATOM 809 C CA . ASP A 1 100 ? 23.978 27.617 18.927 1.00 10.77 100 ASP A CA 1
ATOM 810 C C . ASP A 1 100 ? 25.066 26.713 18.363 1.00 10.37 100 ASP A C 1
ATOM 811 O O . ASP A 1 100 ? 26.182 27.160 18.072 1.00 9.46 100 ASP A O 1
ATOM 816 N N . HIS A 1 101 ? 24.739 25.434 18.197 1.00 9.59 101 HIS A N 1
ATOM 817 C CA . HIS A 1 101 ? 25.679 24.487 17.607 1.00 8.87 101 HIS A CA 1
ATOM 818 C C . HIS A 1 101 ? 25.125 23.733 16.399 1.00 9.55 101 HIS A C 1
ATOM 819 O O . HIS A 1 101 ? 25.817 22.917 15.819 1.00 9.73 101 HIS A O 1
ATOM 826 N N . CYS A 1 102 ? 23.881 24.011 16.018 1.00 10.01 102 CYS A N 1
ATOM 827 C CA . CYS A 1 102 ? 23.276 23.286 14.903 1.00 10.69 102 CYS A CA 1
ATOM 828 C C . CYS A 1 102 ? 22.437 24.176 13.983 1.00 10.44 102 CYS A C 1
ATOM 829 O O . CYS A 1 102 ? 21.706 23.669 13.130 1.00 11.50 102 CYS A O 1
ATOM 832 N N . GLY A 1 103 ? 22.564 25.493 14.127 1.00 9.68 103 GLY A N 1
ATOM 833 C CA . GLY A 1 103 ? 21.728 26.422 13.379 1.00 11.52 103 GLY A CA 1
ATOM 834 C C . GLY A 1 103 ? 22.055 26.533 11.895 1.00 12.71 103 GLY A C 1
ATOM 835 O O . GLY A 1 103 ? 21.264 27.072 11.115 1.00 14.50 103 GLY A O 1
ATOM 836 N N . GLY A 1 104 ? 23.225 26.044 11.507 1.00 8.39 104 GLY A N 1
ATOM 837 C CA . GLY A 1 104 ? 23.619 26.026 10.107 1.00 9.90 104 GLY A CA 1
ATOM 838 C C . GLY A 1 104 ? 23.543 24.668 9.419 1.00 10.69 104 GLY A C 1
ATOM 839 O O . GLY A 1 104 ? 23.896 24.550 8.244 1.00 12.62 104 GLY A O 1
ATOM 840 N N . ASN A 1 105 ? 23.063 23.644 10.126 1.00 10.04 105 ASN A N 1
ATOM 841 C CA . ASN A 1 105 ? 22.970 22.304 9.550 1.00 12.72 105 ASN A CA 1
ATOM 842 C C . ASN A 1 105 ? 22.134 22.265 8.284 1.00 13.43 105 ASN A C 1
ATOM 843 O O . ASN A 1 105 ? 22.394 21.467 7.384 1.00 12.39 105 ASN A O 1
ATOM 848 N N . LYS A 1 106 ? 21.127 23.128 8.243 1.00 11.92 106 LYS A N 1
ATOM 849 C CA . LYS A 1 106 ? 20.184 23.194 7.132 1.00 12.13 106 LYS A CA 1
ATOM 850 C C . LYS A 1 106 ? 20.860 23.354 5.775 1.00 11.28 106 LYS A C 1
ATOM 851 O O . LYS A 1 106 ? 20.275 22.998 4.754 1.00 14.39 106 LYS A O 1
ATOM 857 N N . TYR A 1 107 ? 22.083 23.882 5.763 1.00 13.41 107 TYR A N 1
ATOM 858 C CA . TYR A 1 107 ? 22.782 24.149 4.501 1.00 12.81 107 TYR A CA 1
ATOM 859 C C . TYR A 1 107 ? 23.554 22.938 3.993 1.00 12.20 107 TYR A C 1
ATOM 860 O O . TYR A 1 107 ? 24.215 23.016 2.963 1.00 14.36 107 TYR A O 1
ATOM 869 N N . PHE A 1 108 ? 23.449 21.815 4.692 1.00 12.18 108 PHE A N 1
ATOM 870 C CA . PHE A 1 108 ? 24.285 20.665 4.373 1.00 12.44 108 PHE A CA 1
ATOM 871 C C . PHE A 1 108 ? 23.508 19.378 4.092 1.00 12.49 108 PHE A C 1
ATOM 872 O O . PHE A 1 108 ? 23.899 18.313 4.564 1.00 12.08 108 PHE A O 1
ATOM 880 N N . PRO A 1 109 ? 22.418 19.463 3.297 1.00 12.98 109 PRO A N 1
ATOM 881 C CA . PRO A 1 109 ? 21.639 18.239 3.064 1.00 15.97 109 PRO A CA 1
ATOM 882 C C . PRO A 1 109 ? 22.461 17.108 2.441 1.00 15.62 109 PRO A C 1
ATOM 883 O O . PRO A 1 109 ? 22.178 15.943 2.707 1.00 16.07 109 PRO A O 1
ATOM 887 N N . HIS A 1 110 ? 23.461 17.456 1.630 1.00 13.58 110 HIS A N 1
ATOM 888 C CA . HIS A 1 110 ? 24.280 16.491 0.901 1.00 14.79 110 HIS A CA 1
ATOM 889 C C . HIS A 1 110 ? 25.248 15.751 1.810 1.00 18.42 110 HIS A C 1
ATOM 890 O O . HIS A 1 110 ? 25.768 14.698 1.455 1.00 16.77 110 HIS A O 1
ATOM 897 N N . ALA A 1 111 ? 25.527 16.327 2.973 1.00 15.37 111 ALA A N 1
ATOM 898 C CA . ALA A 1 111 ? 26.578 15.805 3.837 1.00 13.24 111 ALA A CA 1
ATOM 899 C C . ALA A 1 111 ? 26.141 14.595 4.649 1.00 13.92 111 ALA A C 1
ATOM 900 O O . ALA A 1 111 ? 24.951 14.405 4.929 1.00 16.73 111 ALA A O 1
ATOM 902 N N . LYS A 1 112 ? 27.113 13.784 5.038 1.00 13.16 112 LYS A N 1
ATOM 903 C CA . LYS A 1 112 ? 26.875 12.799 6.083 1.00 13.89 112 LYS A CA 1
ATOM 904 C C . LYS A 1 112 ? 26.792 13.553 7.401 1.00 13.89 112 LYS A C 1
ATOM 905 O O . LYS A 1 112 ? 27.580 14.472 7.624 1.00 14.23 112 LYS A O 1
ATOM 911 N N . LYS A 1 113 ? 25.839 13.170 8.256 1.00 12.61 113 LYS A N 1
ATOM 912 C CA . LYS A 1 113 ? 25.693 13.755 9.595 1.00 12.41 113 LYS A CA 1
ATOM 913 C C . LYS A 1 113 ? 25.976 12.730 10.690 1.00 14.68 113 LYS A C 1
ATOM 914 O O . LYS A 1 113 ? 25.554 11.567 10.597 1.00 14.14 113 LYS A O 1
ATOM 920 N N . ILE A 1 114 ? 26.700 13.167 11.720 1.00 12.71 114 ILE A N 1
ATOM 921 C CA . ILE A 1 114 ? 27.075 12.318 12.845 1.00 12.44 114 ILE A CA 1
ATOM 922 C C . ILE A 1 114 ? 26.824 13.062 14.153 1.00 11.35 114 ILE A C 1
ATOM 923 O O . ILE A 1 114 ? 27.071 14.269 14.243 1.00 11.40 114 ILE A O 1
ATOM 928 N N . CYS A 1 115 ? 26.324 12.352 15.160 1.00 10.65 115 CYS A N 1
ATOM 929 C CA . CYS A 1 115 ? 26.130 12.930 16.482 1.00 9.26 115 CYS A CA 1
ATOM 930 C C . CYS A 1 115 ? 25.978 11.802 17.465 1.00 11.34 115 CYS A C 1
ATOM 931 O O . CYS A 1 115 ? 25.852 10.645 17.052 1.00 12.33 115 CYS A O 1
ATOM 934 N N . HIS A 1 116 ? 25.963 12.122 18.754 1.00 9.22 116 HIS A N 1
ATOM 935 C CA . HIS A 1 116 ? 25.776 11.073 19.739 1.00 10.75 116 HIS A CA 1
ATOM 936 C C . HIS A 1 116 ? 24.400 10.448 19.532 1.00 11.96 116 HIS A C 1
ATOM 937 O O . HIS A 1 116 ? 23.435 11.140 19.237 1.00 11.53 116 HIS A O 1
ATOM 944 N N . ARG A 1 117 ? 24.331 9.129 19.710 1.00 11.16 117 ARG A N 1
ATOM 945 C CA A ARG A 1 117 ? 23.117 8.339 19.528 0.54 14.17 117 ARG A CA 1
ATOM 946 C CA B ARG A 1 117 ? 23.096 8.400 19.460 0.46 14.10 117 ARG A CA 1
ATOM 947 C C . ARG A 1 117 ? 21.930 8.887 20.320 1.00 12.80 117 ARG A C 1
ATOM 948 O O . ARG A 1 117 ? 20.776 8.698 19.950 1.00 12.49 117 ARG A O 1
ATOM 963 N N . SER A 1 118 ? 22.220 9.543 21.439 1.00 12.67 118 SER A N 1
ATOM 964 C CA . SER A 1 118 ? 21.170 10.053 22.316 1.00 12.14 118 SER A CA 1
ATOM 965 C C . SER A 1 118 ? 20.616 11.435 21.941 1.00 9.45 118 SER A C 1
ATOM 966 O O . SER A 1 118 ? 19.571 11.838 22.453 1.00 11.38 118 SER A O 1
ATOM 969 N N . GLU A 1 119 ? 21.294 12.155 21.049 1.00 10.22 119 GLU A N 1
ATOM 970 C CA . GLU A 1 119 ? 20.947 13.569 20.844 1.00 9.43 119 GLU A CA 1
ATOM 971 C C . GLU A 1 119 ? 19.715 13.842 19.975 1.00 9.11 119 GLU A C 1
ATOM 972 O O . GLU A 1 119 ? 18.937 14.734 20.310 1.00 10.76 119 GLU A O 1
ATOM 978 N N . VAL A 1 120 ? 19.515 13.106 18.879 1.00 12.60 120 VAL A N 1
ATOM 979 C CA . VAL A 1 120 ? 18.276 13.311 18.122 1.00 12.07 120 VAL A CA 1
ATOM 980 C C . VAL A 1 120 ? 17.056 12.950 18.986 1.00 10.38 120 VAL A C 1
ATOM 981 O O . VAL A 1 120 ? 16.104 13.706 19.040 1.00 11.69 120 VAL A O 1
ATOM 985 N N . PRO A 1 121 ? 17.106 11.817 19.706 1.00 12.22 121 PRO A N 1
ATOM 986 C CA . PRO A 1 121 ? 15.990 11.511 20.609 1.00 13.44 121 PRO A CA 1
ATOM 987 C C . PRO A 1 121 ? 15.771 12.604 21.659 1.00 11.48 121 PRO A C 1
ATOM 988 O O . PRO A 1 121 ? 14.628 12.929 21.954 1.00 13.27 121 PRO A O 1
ATOM 992 N N . GLN A 1 122 ? 16.844 13.195 22.190 1.00 11.36 122 GLN A N 1
ATOM 993 C CA . GLN A 1 122 ? 16.674 14.273 23.164 1.00 11.11 122 GLN A CA 1
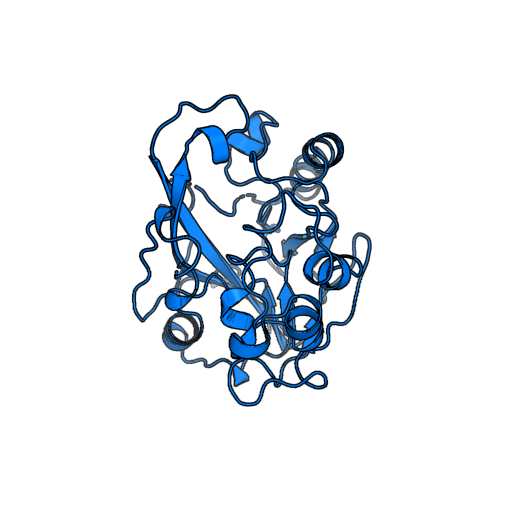ATOM 994 C C . GLN A 1 122 ? 16.017 15.501 22.519 1.00 10.64 122 GLN A C 1
ATOM 995 O O . GLN A 1 122 ? 15.171 16.133 23.121 1.00 11.28 122 GLN A O 1
ATOM 1001 N N . ALA A 1 123 ? 16.416 15.833 21.292 1.00 10.95 123 ALA A N 1
ATOM 1002 C CA . ALA A 1 123 ? 15.798 16.941 20.569 1.00 10.07 123 ALA A CA 1
ATOM 1003 C C . ALA A 1 123 ? 14.307 16.685 20.341 1.00 12.78 123 ALA A C 1
ATOM 1004 O O . ALA A 1 123 ? 13.501 17.602 20.411 1.00 11.96 123 ALA A O 1
ATOM 1006 N N . CYS A 1 124 ? 13.955 15.434 20.071 1.00 11.07 124 CYS A N 1
ATOM 1007 C CA . CYS A 1 124 ? 12.551 15.071 19.873 1.00 11.93 124 CYS A CA 1
ATOM 1008 C C . CYS A 1 124 ? 11.731 15.185 21.157 1.00 14.24 124 CYS A C 1
ATOM 1009 O O . CYS A 1 124 ? 10.557 15.566 21.121 1.00 14.49 124 CYS A O 1
ATOM 1012 N N . ASN A 1 125 ? 12.349 14.843 22.289 1.00 13.55 125 ASN A N 1
ATOM 1013 C CA . ASN A 1 125 ? 11.653 14.761 23.570 1.00 15.62 125 ASN A CA 1
ATOM 1014 C C . ASN A 1 125 ? 12.570 15.219 24.696 1.00 13.55 125 ASN A C 1
ATOM 1015 O O . ASN A 1 125 ? 13.051 14.408 25.490 1.00 15.12 125 ASN A O 1
ATOM 1020 N N . PRO A 1 126 ? 12.822 16.530 24.755 1.00 13.10 126 PRO A N 1
ATOM 1021 C CA . PRO A 1 126 ? 13.767 17.078 25.729 1.00 15.65 126 PRO A CA 1
ATOM 1022 C C . PRO A 1 126 ? 13.136 17.173 27.105 1.00 15.10 126 PRO A C 1
ATOM 1023 O O . PRO A 1 126 ? 11.910 17.085 27.233 1.00 14.82 126 PRO A O 1
ATOM 1027 N N . GLN A 1 127 ? 13.961 17.340 28.130 1.00 12.96 127 GLN A N 1
ATOM 1028 C CA . GLN A 1 127 ? 13.440 17.654 29.446 1.00 11.50 127 GLN A CA 1
ATOM 1029 C C . GLN A 1 127 ? 12.721 19.004 29.400 1.00 14.96 127 GLN A C 1
ATOM 1030 O O . GLN A 1 127 ? 13.010 19.860 28.553 1.00 14.76 127 GLN A O 1
ATOM 1036 N N . PRO A 1 128 ? 11.754 19.200 30.296 1.00 14.38 128 PRO A N 1
ATOM 1037 C CA . PRO A 1 128 ? 11.029 20.474 30.271 1.00 16.48 128 PRO A CA 1
ATOM 1038 C C . PRO A 1 128 ? 11.961 21.670 30.343 1.00 19.35 128 PRO A C 1
ATOM 1039 O O . PRO A 1 128 ? 11.653 22.719 29.765 1.00 21.12 128 PRO A O 1
ATOM 1043 N N . PHE A 1 129 ? 13.090 21.516 31.028 1.00 14.84 129 PHE A N 1
ATOM 1044 C CA . PHE A 1 129 ? 14.018 22.624 31.215 1.00 14.79 129 PHE A CA 1
ATOM 1045 C C . PHE A 1 129 ? 15.020 22.783 30.064 1.00 17.30 129 PHE A C 1
ATOM 1046 O O . PHE A 1 129 ? 15.878 23.666 30.108 1.00 17.86 129 PHE A O 1
ATOM 1054 N N . GLU A 1 130 ? 14.899 21.943 29.038 1.00 13.10 130 GLU A N 1
ATOM 1055 C CA . GLU A 1 130 ? 15.826 21.984 27.899 1.00 11.73 130 GLU A CA 1
ATOM 1056 C C . GLU A 1 130 ? 15.203 22.574 26.635 1.00 15.04 130 GLU A C 1
ATOM 1057 O O . GLU A 1 130 ? 15.781 22.493 25.558 1.00 13.19 130 GLU A O 1
ATOM 1063 N N . HIS A 1 131 ? 14.014 23.146 26.739 1.00 16.44 131 HIS A N 1
ATOM 1064 C CA . HIS A 1 131 ? 13.318 23.591 25.533 1.00 19.55 131 HIS A CA 1
ATOM 1065 C C . HIS A 1 131 ? 13.966 24.786 24.829 1.00 18.24 131 HIS A C 1
ATOM 1066 O O . HIS A 1 131 ? 13.898 24.900 23.606 1.00 22.78 131 HIS A O 1
ATOM 1073 N N . LEU A 1 132 ? 14.600 25.670 25.583 1.00 17.59 132 LEU A N 1
ATOM 1074 C CA A LEU A 1 132 ? 15.267 26.825 24.992 0.47 20.85 132 LEU A CA 1
ATOM 1075 C CA B LEU A 1 132 ? 15.250 26.812 24.959 0.53 20.88 132 LEU A CA 1
ATOM 1076 C C . LEU A 1 132 ? 16.583 26.414 24.321 1.00 17.05 132 LEU A C 1
ATOM 1077 O O . LEU A 1 132 ? 16.957 26.951 23.291 1.00 15.00 132 LEU A O 1
ATOM 1086 N N . GLY A 1 133 ? 17.276 25.447 24.913 1.00 13.75 133 GLY A N 1
ATOM 1087 C CA . GLY A 1 133 ? 18.475 24.910 24.292 1.00 11.64 133 GLY A CA 1
ATOM 1088 C C . GLY A 1 133 ? 18.133 24.189 22.994 1.00 10.89 133 GLY A C 1
ATOM 1089 O O . GLY A 1 133 ? 18.645 24.522 21.918 1.00 10.70 133 GLY A O 1
ATOM 1090 N N . TYR A 1 134 ? 17.247 23.199 23.078 1.00 11.13 134 TYR A N 1
ATOM 1091 C CA . TYR A 1 134 ? 16.826 22.454 21.892 1.00 9.46 134 TYR A CA 1
ATOM 1092 C C . TYR A 1 134 ? 15.653 23.166 21.214 1.00 13.28 134 TYR A C 1
ATOM 1093 O O . TYR A 1 134 ? 14.579 22.593 21.065 1.00 15.42 134 TYR A O 1
ATOM 1102 N N . SER A 1 135 ? 15.869 24.419 20.816 1.00 11.07 135 SER A N 1
ATOM 1103 C CA . SER A 1 135 ? 14.810 25.285 20.288 1.00 12.96 135 SER A CA 1
ATOM 1104 C C . SER A 1 135 ? 14.792 25.385 18.767 1.00 11.68 135 SER A C 1
ATOM 1105 O O . SER A 1 135 ? 13.776 25.767 18.172 1.00 12.27 135 SER A O 1
ATOM 1108 N N . ASP A 1 136 ? 15.911 25.049 18.142 1.00 10.14 136 ASP A N 1
ATOM 1109 C CA . ASP A 1 136 ? 16.024 25.115 16.687 1.00 10.73 136 ASP A CA 1
ATOM 1110 C C . ASP A 1 136 ? 16.068 23.688 16.138 1.00 13.50 136 ASP A C 1
ATOM 1111 O O . ASP A 1 136 ? 17.071 22.981 16.262 1.00 11.28 136 ASP A O 1
ATOM 1116 N N . LEU A 1 137 ? 14.962 23.251 15.543 1.00 11.23 137 LEU A N 1
ATOM 1117 C CA . LEU A 1 137 ? 14.883 21.893 15.008 1.00 11.02 137 LEU A CA 1
ATOM 1118 C C . LEU A 1 137 ? 15.129 21.798 13.492 1.00 12.14 137 LEU A C 1
ATOM 1119 O O . LEU A 1 137 ? 14.863 20.757 12.876 1.00 13.85 137 LEU A O 1
ATOM 1124 N N . SER A 1 138 ? 15.658 22.862 12.889 1.00 11.20 138 SER A N 1
ATOM 1125 C CA . SER A 1 138 ? 15.852 22.891 11.439 1.00 12.29 138 SER A CA 1
ATOM 1126 C C . SER A 1 138 ? 16.911 21.898 10.974 1.00 14.12 138 SER A C 1
ATOM 1127 O O . SER A 1 138 ? 17.041 21.639 9.775 1.00 13.67 138 SER A O 1
ATOM 1130 N N . PHE A 1 139 ? 17.667 21.343 11.922 1.00 11.94 139 PHE A N 1
ATOM 1131 C CA . PHE A 1 139 ? 18.712 20.377 11.596 1.00 10.09 139 PHE A CA 1
ATOM 1132 C C . PHE A 1 139 ? 18.152 18.967 11.347 1.00 11.61 139 PHE A C 1
ATOM 1133 O O . PHE A 1 139 ? 18.879 18.082 10.899 1.00 12.69 139 PHE A O 1
ATOM 1141 N N . SER A 1 140 ? 16.863 18.767 11.653 1.00 12.15 140 SER A N 1
ATOM 1142 C CA . SER A 1 140 ? 16.263 17.424 11.592 1.00 12.29 140 SER A CA 1
ATOM 1143 C C . SER A 1 140 ? 14.767 17.443 11.290 1.00 10.80 140 SER A C 1
ATOM 1144 O O . SER A 1 140 ? 13.966 17.896 12.101 1.00 13.13 140 SER A O 1
ATOM 1147 N N . ALA A 1 141 ? 14.389 16.935 10.122 1.00 13.78 141 ALA A N 1
ATOM 1148 C CA . ALA A 1 141 ? 12.967 16.794 9.809 1.00 14.54 141 ALA A CA 1
ATOM 1149 C C . ALA A 1 141 ? 12.254 15.941 10.866 1.00 16.42 141 ALA A C 1
ATOM 1150 O O . ALA A 1 141 ? 11.151 16.266 11.275 1.00 16.87 141 ALA A O 1
ATOM 1152 N N . GLU A 1 142 ? 12.891 14.860 11.297 1.00 13.11 142 GLU A N 1
ATOM 1153 C CA . GLU A 1 142 ? 12.340 13.996 12.350 1.00 13.23 142 GLU A CA 1
ATOM 1154 C C . GLU A 1 142 ? 12.074 14.753 13.655 1.00 17.26 142 GLU A C 1
ATOM 1155 O O . GLU A 1 142 ? 10.976 14.690 14.213 1.00 15.77 142 GLU A O 1
ATOM 1161 N N . ALA A 1 143 ? 13.070 15.495 14.130 1.00 15.32 143 ALA A N 1
ATOM 1162 C CA . ALA A 1 143 ? 12.914 16.258 15.360 1.00 11.03 143 ALA A CA 1
ATOM 1163 C C . ALA A 1 143 ? 11.907 17.399 15.214 1.00 12.82 143 ALA A C 1
ATOM 1164 O O . ALA A 1 143 ? 11.120 17.656 16.127 1.00 13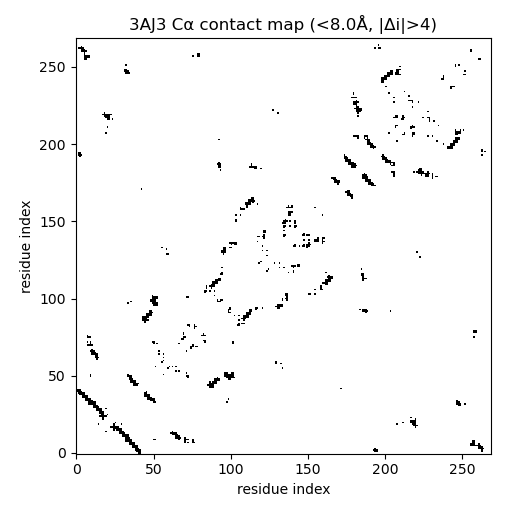.76 143 ALA A O 1
ATOM 1166 N N . ALA A 1 144 ? 11.944 18.089 14.075 1.00 13.59 144 ALA A N 1
ATOM 1167 C CA . ALA A 1 144 ? 10.990 19.157 13.819 1.00 15.36 144 ALA A CA 1
ATOM 1168 C C . ALA A 1 144 ? 9.574 18.594 13.874 1.00 16.68 144 ALA A C 1
ATOM 1169 O O . ALA A 1 144 ? 8.688 19.188 14.474 1.00 16.68 144 ALA A O 1
ATOM 1171 N N . GLU A 1 145 ? 9.361 17.440 13.255 1.00 15.47 145 GLU A N 1
ATOM 1172 C CA . GLU A 1 145 ? 8.023 16.832 13.289 1.00 18.90 145 GLU A CA 1
ATOM 1173 C C . GLU A 1 145 ? 7.589 16.474 14.715 1.00 18.79 145 GLU A C 1
ATOM 1174 O O . GLU A 1 145 ? 6.466 16.772 15.128 1.00 18.66 145 GLU A O 1
ATOM 1180 N N . ALA A 1 146 ? 8.495 15.863 15.472 1.00 17.07 146 ALA A N 1
ATOM 1181 C CA . ALA A 1 146 ? 8.229 15.486 16.852 1.00 16.27 146 ALA A CA 1
ATOM 1182 C C . ALA A 1 146 ? 7.884 16.686 17.731 1.00 16.90 146 ALA A C 1
ATOM 1183 O O . ALA A 1 146 ? 7.111 16.575 18.686 1.00 20.81 146 ALA A O 1
ATOM 1185 N N . ARG A 1 147 ? 8.457 17.840 17.407 1.00 16.29 147 ARG A N 1
ATOM 1186 C CA . ARG A 1 147 ? 8.322 19.009 18.267 1.00 16.19 147 ARG A CA 1
ATOM 1187 C C . ARG A 1 147 ? 7.268 20.002 17.794 1.00 15.81 147 ARG A C 1
ATOM 1188 O O . ARG A 1 147 ? 7.047 21.029 18.447 1.00 17.35 147 ARG A O 1
ATOM 1196 N N . GLY A 1 148 ? 6.628 19.700 16.667 1.00 19.75 148 GLY A N 1
ATOM 1197 C CA . GLY A 1 148 ? 5.653 20.605 16.085 1.00 22.61 148 GLY A CA 1
ATOM 1198 C C . GLY A 1 148 ? 6.303 21.842 15.493 1.00 20.46 148 GLY A C 1
ATOM 1199 O O . GLY A 1 148 ? 5.707 22.921 15.467 1.00 20.77 148 GLY A O 1
ATOM 1200 N N . ALA A 1 149 ? 7.531 21.679 15.003 1.00 17.88 149 ALA A N 1
ATOM 1201 C CA . ALA A 1 149 ? 8.316 22.798 14.493 1.00 18.20 149 ALA A CA 1
ATOM 1202 C C . ALA A 1 149 ? 8.685 22.636 13.015 1.00 20.59 149 ALA A C 1
ATOM 1203 O O . ALA A 1 149 ? 9.738 23.101 12.568 1.00 19.03 149 ALA A O 1
ATOM 1205 N N . THR A 1 150 ? 7.822 21.979 12.249 1.00 20.83 150 THR A N 1
ATOM 1206 C CA . THR A 1 150 ? 8.104 21.777 10.832 1.00 21.14 150 THR A CA 1
ATOM 1207 C C . THR A 1 150 ? 8.192 23.094 10.063 1.00 23.08 150 THR A C 1
ATOM 1208 O O . THR A 1 150 ? 8.807 23.157 9.002 1.00 22.94 150 THR A O 1
ATOM 1212 N N . ALA A 1 151 ? 7.580 24.140 10.605 1.00 22.00 151 ALA A N 1
ATOM 1213 C CA . ALA A 1 151 ? 7.640 25.470 10.004 1.00 23.71 151 ALA A CA 1
ATOM 1214 C C . ALA A 1 151 ? 9.072 26.004 9.951 1.00 27.70 151 ALA A C 1
ATOM 1215 O O . ALA A 1 151 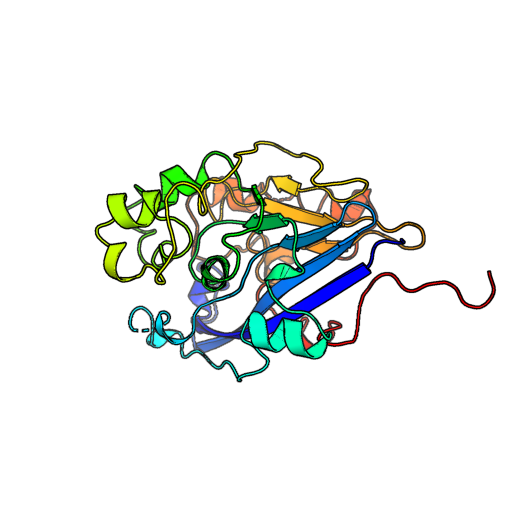? 9.386 26.890 9.156 1.00 31.27 151 ALA A O 1
ATOM 1217 N N . GLN A 1 152 ? 9.936 25.461 10.806 1.00 19.41 152 GLN A N 1
ATOM 1218 C CA . GLN A 1 152 ? 11.329 25.894 10.885 1.00 21.12 152 GLN A CA 1
ATOM 1219 C C . GLN A 1 152 ? 12.163 25.340 9.749 1.00 21.98 152 GLN A C 1
ATOM 1220 O O . GLN A 1 152 ? 13.278 25.789 9.514 1.00 17.85 152 GLN A O 1
ATOM 1226 N N . LEU A 1 153 ? 11.641 24.332 9.067 1.00 19.49 153 LEU A N 1
ATOM 1227 C CA . LEU A 1 153 ? 12.430 23.617 8.084 1.00 16.28 153 LEU A CA 1
ATOM 1228 C C . LEU A 1 153 ? 12.675 24.430 6.820 1.00 23.10 153 LEU A C 1
ATOM 1229 O O . LEU A 1 153 ? 11.755 25.008 6.241 1.00 23.17 153 LEU A O 1
ATOM 1234 N N . LEU A 1 154 ? 13.936 24.473 6.415 1.00 18.25 154 LEU A N 1
ATOM 1235 C CA . LEU A 1 154 ? 14.327 25.074 5.156 1.00 23.26 154 LEU A CA 1
ATOM 1236 C C . LEU A 1 154 ? 13.756 24.220 4.037 1.00 24.02 154 LEU A C 1
ATOM 1237 O O . LEU A 1 154 ? 13.747 22.986 4.129 1.00 23.30 154 LEU A O 1
ATOM 1242 N N . GLU A 1 155 ? 13.270 24.864 2.981 1.00 26.11 155 GLU A N 1
ATOM 1243 C CA . GLU A 1 155 ? 12.759 24.121 1.838 1.00 27.70 155 GLU A CA 1
ATOM 1244 C C . GLU A 1 155 ? 13.783 23.098 1.371 1.00 26.87 155 GLU A C 1
ATOM 1245 O O . GLU A 1 155 ? 14.964 23.419 1.192 1.00 30.52 155 GLU A O 1
ATOM 1251 N N . GLY A 1 156 ? 13.332 21.864 1.183 1.00 20.68 156 GLY A N 1
ATOM 1252 C CA . GLY A 1 156 ? 14.189 20.820 0.659 1.00 23.96 156 GLY A CA 1
ATOM 1253 C C . GLY A 1 156 ? 14.713 19.872 1.718 1.00 20.36 156 GLY A C 1
ATOM 1254 O O . GLY A 1 156 ? 15.274 18.829 1.398 1.00 21.98 156 GLY A O 1
ATOM 1255 N N . THR A 1 157 ? 14.548 20.241 2.982 1.00 19.68 157 THR A N 1
ATOM 1256 C CA . THR A 1 157 ? 14.967 19.373 4.078 1.00 16.38 157 THR A CA 1
ATOM 1257 C C . THR A 1 157 ? 13.999 18.207 4.220 1.00 18.52 157 THR A C 1
ATOM 1258 O O . THR A 1 157 ? 12.804 18.409 4.406 1.00 25.83 157 THR A O 1
ATOM 1262 N N . THR A 1 158 ? 14.526 16.993 4.137 1.00 18.10 158 THR A N 1
ATOM 1263 C CA . THR A 1 158 ? 13.724 15.793 4.269 1.00 18.18 158 THR A CA 1
ATOM 1264 C C . THR A 1 158 ? 14.351 14.885 5.317 1.00 18.99 158 THR A C 1
ATOM 1265 O O . THR A 1 158 ? 15.492 15.086 5.728 1.00 15.85 158 THR A O 1
ATOM 1269 N N . ARG A 1 159 ? 13.617 13.864 5.735 1.00 18.73 159 ARG A N 1
ATOM 1270 C CA . ARG A 1 159 ? 14.187 12.876 6.631 1.00 17.94 159 ARG A CA 1
ATOM 1271 C C . ARG A 1 159 ? 15.440 12.247 6.028 1.00 17.55 159 ARG A C 1
ATOM 1272 O O . ARG A 1 159 ? 16.450 12.078 6.710 1.00 18.53 159 ARG A O 1
ATOM 1280 N N . ALA A 1 160 ? 15.383 11.934 4.737 1.00 17.16 160 ALA A N 1
ATOM 1281 C CA . ALA A 1 160 ? 16.511 11.317 4.045 1.00 21.61 160 ALA A CA 1
ATOM 1282 C C . ALA A 1 160 ? 17.795 12.148 4.086 1.00 18.40 160 ALA A C 1
ATOM 1283 O O . ALA A 1 160 ? 18.886 11.586 4.178 1.00 22.93 160 ALA A O 1
ATOM 1285 N N . ASN A 1 161 ? 17.676 13.470 4.018 1.00 16.16 161 ASN A N 1
ATOM 1286 C CA . ASN A 1 161 ? 18.879 14.312 4.021 1.00 18.51 161 ASN A CA 1
ATOM 1287 C C . ASN A 1 161 ? 19.161 14.998 5.354 1.00 17.28 161 ASN A C 1
ATOM 1288 O O . ASN A 1 161 ? 19.999 15.891 5.428 1.00 14.81 161 ASN A O 1
ATOM 1293 N N . SER A 1 162 ? 18.473 14.568 6.405 1.00 15.95 162 SER A N 1
ATOM 1294 C CA . SER A 1 162 ? 18.749 15.097 7.741 1.00 12.09 162 SER A CA 1
ATOM 1295 C C . SER A 1 162 ? 18.757 13.987 8.787 1.00 14.89 162 SER A C 1
ATOM 1296 O O . SER A 1 162 ? 18.413 14.208 9.944 1.00 17.51 162 SER A O 1
ATOM 1299 N N . THR A 1 163 ? 19.166 12.795 8.372 1.00 17.54 163 THR A N 1
ATOM 1300 C CA . THR A 1 163 ? 19.330 11.689 9.298 1.00 18.92 163 THR A CA 1
ATOM 1301 C C . THR A 1 163 ? 20.775 11.612 9.780 1.00 18.20 163 THR A C 1
ATOM 1302 O O . THR A 1 163 ? 21.717 11.800 9.000 1.00 19.26 163 THR A O 1
ATOM 1306 N N . PHE A 1 164 ? 20.935 11.344 11.072 1.00 17.40 164 PHE A N 1
ATOM 1307 C CA . PHE A 1 164 ? 22.256 11.245 11.683 1.00 14.24 164 PHE A CA 1
ATOM 1308 C C . PHE A 1 164 ? 22.678 9.815 11.914 1.00 17.84 164 PHE A C 1
ATOM 1309 O O . PHE A 1 164 ? 21.857 8.961 12.258 1.00 19.30 164 PHE A O 1
ATOM 1317 N N . GLU A 1 165 ? 23.967 9.559 11.746 1.00 12.58 165 GLU A N 1
ATOM 1318 C CA . GLU A 1 165 ? 24.548 8.315 12.204 1.00 14.84 165 GLU A CA 1
ATOM 1319 C C . GLU A 1 165 ? 24.910 8.527 13.660 1.00 19.81 165 GLU A C 1
ATOM 1320 O O . GLU A 1 165 ? 25.666 9.434 13.983 1.00 19.93 165 GLU A O 1
ATOM 1326 N N . GLY A 1 166 ? 24.359 7.705 14.541 1.00 13.39 166 GLY A N 1
ATOM 1327 C CA . GLY A 1 166 ? 24.595 7.867 15.960 1.00 12.68 166 GLY A CA 1
ATOM 1328 C C . GLY A 1 166 ? 25.827 7.120 16.435 1.00 14.92 166 GLY A C 1
ATOM 1329 O O . GLY A 1 166 ? 26.065 5.978 16.028 1.00 17.50 166 GLY A O 1
ATOM 1330 N N . ILE A 1 167 ? 26.601 7.761 17.306 1.00 11.04 167 ILE A N 1
ATOM 1331 C CA . ILE A 1 167 ? 27.798 7.166 17.886 1.00 10.85 167 ILE A CA 1
ATOM 1332 C C . ILE A 1 167 ? 27.708 7.197 19.416 1.00 11.40 167 ILE A C 1
ATOM 1333 O O . ILE A 1 167 ? 26.816 7.831 19.972 1.00 11.36 167 ILE A O 1
ATOM 1338 N N . ASP A 1 168 ? 28.639 6.531 20.090 1.00 11.09 168 ASP A N 1
ATOM 1339 C CA . ASP A 1 168 ? 28.661 6.510 21.544 1.00 11.15 168 ASP A CA 1
ATOM 1340 C C . ASP A 1 168 ? 30.080 6.191 22.008 1.00 12.04 168 ASP A C 1
ATOM 1341 O O . ASP A 1 168 ? 30.809 5.440 21.343 1.00 14.66 168 ASP A O 1
ATOM 1346 N N . GLY A 1 169 ? 30.473 6.763 23.139 1.00 13.23 169 GLY A N 1
ATOM 1347 C CA . GLY A 1 169 ? 31.803 6.568 23.674 1.00 16.25 169 GLY A CA 1
ATOM 1348 C C . GLY A 1 169 ? 32.854 7.411 22.968 1.00 14.46 169 GLY A C 1
ATOM 1349 O O . GLY A 1 169 ? 32.535 8.258 22.136 1.00 13.45 169 GLY A O 1
ATOM 1350 N N . ASP A 1 170 ? 34.113 7.182 23.314 1.00 16.01 170 ASP A N 1
ATOM 1351 C CA . ASP A 1 170 ? 35.217 7.850 22.646 1.00 16.54 170 ASP A CA 1
ATOM 1352 C C . ASP A 1 170 ? 35.527 7.098 21.357 1.00 20.57 170 ASP A C 1
ATOM 1353 O O . ASP A 1 170 ? 35.916 5.921 21.387 1.00 18.12 170 ASP A O 1
ATOM 1358 N N . VAL A 1 171 ? 35.341 7.773 20.226 1.00 16.40 171 VAL A N 1
ATOM 1359 C CA . VAL A 1 171 ? 35.508 7.135 18.924 1.00 16.64 171 VAL A CA 1
ATOM 1360 C C . VAL A 1 171 ? 36.243 8.047 17.948 1.00 20.75 171 VAL A C 1
ATOM 1361 O O . VAL A 1 171 ? 36.261 9.268 18.117 1.00 19.57 171 VAL A O 1
ATOM 1365 N N . ASP A 1 172 ? 36.858 7.446 16.931 1.00 17.04 172 ASP A N 1
ATOM 1366 C CA . ASP A 1 172 ? 37.535 8.215 15.900 1.00 18.15 172 ASP A CA 1
ATOM 1367 C C . ASP A 1 172 ? 36.562 8.675 14.838 1.00 19.09 172 ASP A C 1
ATOM 1368 O O . ASP A 1 172 ? 35.779 7.883 14.321 1.00 22.02 172 ASP A O 1
ATOM 1373 N N . LEU A 1 173 ? 36.639 9.957 14.497 1.00 16.48 173 LEU A N 1
ATOM 1374 C CA . LEU A 1 173 ? 35.897 10.507 13.379 1.00 16.70 173 LEU A CA 1
ATOM 1375 C C . LEU A 1 173 ? 36.656 10.201 12.092 1.00 20.17 173 LEU A C 1
ATOM 1376 O O . LEU A 1 173 ? 36.077 9.868 11.058 1.00 20.42 173 LEU A O 1
ATOM 1381 N N . ALA A 1 174 ? 37.971 10.338 12.177 1.00 16.14 174 ALA A N 1
ATOM 1382 C CA . ALA A 1 174 ? 38.871 10.114 11.051 1.00 17.52 174 ALA A CA 1
ATOM 1383 C C . ALA A 1 174 ? 40.243 9.898 11.660 1.00 18.72 174 ALA A C 1
ATOM 1384 O O . ALA A 1 174 ? 40.404 9.983 12.884 1.00 17.68 174 ALA A O 1
ATOM 1386 N N . ARG A 1 175 ? 41.238 9.601 10.833 1.00 16.67 175 ARG A N 1
ATOM 1387 C CA . ARG A 1 175 ? 42.564 9.357 11.389 1.00 22.08 175 ARG A CA 1
ATOM 1388 C C . ARG A 1 175 ? 43.054 10.563 12.189 1.00 17.60 175 ARG A C 1
ATOM 1389 O O . ARG A 1 175 ? 43.161 11.676 11.672 1.00 17.36 175 ARG A O 1
ATOM 1397 N N . GLY A 1 176 ? 43.325 10.346 13.472 1.00 20.80 176 GLY A N 1
ATOM 1398 C CA . GLY A 1 176 ? 43.806 11.410 14.327 1.00 15.16 176 GLY A CA 1
ATOM 1399 C C . GLY A 1 176 ? 42.776 12.467 14.699 1.00 17.72 176 GLY A C 1
ATOM 1400 O O . GLY A 1 176 ? 43.129 13.543 15.170 1.00 20.29 176 GLY A O 1
ATOM 1401 N N . VAL A 1 177 ? 41.498 12.174 14.488 1.00 15.00 177 VAL A N 1
ATOM 1402 C CA . VAL A 1 177 ? 40.438 13.088 14.923 1.00 15.16 177 VAL A CA 1
ATOM 1403 C C . VAL A 1 177 ? 39.511 12.298 15.830 1.00 14.98 177 VAL A C 1
ATOM 1404 O O . VAL A 1 177 ? 38.803 11.407 15.366 1.00 16.22 177 VAL A O 1
ATOM 1408 N N . LYS A 1 178 ? 39.523 12.611 17.124 1.00 14.55 178 LYS A N 1
ATOM 1409 C CA A LYS A 1 178 ? 38.808 11.817 18.123 0.49 15.56 178 LYS A CA 1
ATOM 1410 C CA B LYS A 1 178 ? 38.745 11.807 18.063 0.51 15.57 178 LYS A CA 1
ATOM 1411 C C . LYS A 1 178 ? 37.631 12.584 18.728 1.00 13.32 178 LYS A C 1
ATOM 1412 O O . LYS A 1 178 ? 37.809 13.710 19.201 1.00 15.33 178 LYS A O 1
ATOM 1423 N N . LEU A 1 179 ? 36.458 11.975 18.748 1.00 11.59 179 LEU A N 1
ATOM 1424 C CA . LEU A 1 179 ? 35.343 12.563 19.472 1.00 11.50 179 LEU A CA 1
ATOM 1425 C C . LEU A 1 179 ? 35.386 12.025 20.895 1.00 13.76 179 LEU A C 1
ATOM 1426 O O . LEU A 1 179 ? 35.41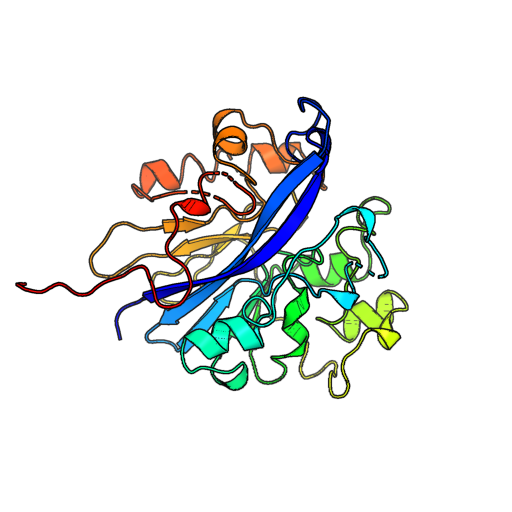9 10.815 21.106 1.00 15.36 179 LEU A O 1
ATOM 1431 N N . ILE A 1 180 ? 35.442 12.940 21.854 1.00 11.94 180 ILE A N 1
ATOM 1432 C CA . ILE A 1 180 ? 35.595 12.612 23.264 1.00 14.30 180 ILE A CA 1
ATOM 1433 C C . ILE A 1 180 ? 34.259 12.826 23.967 1.00 13.91 180 ILE A C 1
ATOM 1434 O O . ILE A 1 180 ? 33.785 13.959 24.077 1.00 12.14 180 ILE A O 1
ATOM 1439 N N . SER A 1 181 ? 33.669 11.745 24.465 1.00 12.03 181 SER A N 1
ATOM 1440 C CA . SER A 1 181 ? 32.376 11.834 25.141 1.00 11.75 181 SER A CA 1
ATOM 1441 C C . SER A 1 181 ? 32.472 12.650 26.430 1.00 12.58 181 SER A C 1
ATOM 1442 O O . SER A 1 181 ? 33.213 12.293 27.349 1.00 13.40 181 SER A O 1
ATOM 1445 N N . THR A 1 182 ? 31.717 13.746 26.490 1.00 10.37 182 THR A N 1
ATOM 1446 C CA . THR A 1 182 ? 31.739 14.624 27.646 1.00 11.55 182 THR A CA 1
ATOM 1447 C C . THR A 1 182 ? 30.303 15.021 28.049 1.00 11.03 182 THR A C 1
ATOM 1448 O O . THR A 1 182 ? 29.928 16.190 28.012 1.00 9.51 182 THR A O 1
ATOM 1452 N N . PRO A 1 183 ? 29.504 14.039 28.466 1.00 10.72 183 PRO A N 1
ATOM 1453 C CA . PRO A 1 183 ? 28.109 14.332 28.823 1.00 12.24 183 PRO A CA 1
ATOM 1454 C C . PRO A 1 183 ? 27.980 15.215 30.068 1.00 9.50 183 PRO A C 1
ATOM 1455 O O . PRO A 1 183 ? 28.894 15.309 30.888 1.00 10.25 183 PRO A O 1
ATOM 1459 N N . GLY A 1 184 ? 26.832 15.861 30.201 1.00 10.27 184 GLY A N 1
ATOM 1460 C CA . GLY A 1 184 ? 26.520 16.620 31.399 1.00 11.66 184 GLY A CA 1
ATOM 1461 C C . GLY A 1 184 ? 25.826 17.899 30.987 1.00 9.50 184 GLY A C 1
ATOM 1462 O O . GLY A 1 184 ? 24.694 18.162 31.378 1.00 9.95 184 GLY A O 1
ATOM 1463 N N . HIS A 1 185 ? 26.506 18.687 30.165 1.00 9.94 185 HIS A N 1
ATOM 1464 C CA . HIS A 1 185 ? 25.879 19.860 29.581 1.00 8.45 185 HIS A CA 1
ATOM 1465 C C . HIS A 1 185 ? 24.643 19.444 28.776 1.00 9.11 185 HIS A C 1
ATOM 1466 O O . HIS A 1 185 ? 23.605 20.106 28.800 1.00 9.82 185 HIS A O 1
ATOM 1473 N N . SER A 1 186 ? 24.781 18.338 28.047 1.00 8.93 186 SER A N 1
ATOM 1474 C CA . SER A 1 186 ? 23.658 17.704 27.376 1.00 10.30 186 SER A CA 1
ATOM 1475 C C . SER A 1 186 ? 23.922 16.206 27.444 1.00 11.17 186 SER A C 1
ATOM 1476 O O . SER A 1 186 ? 25.029 15.780 27.761 1.00 10.25 186 SER A O 1
ATOM 1479 N N . ILE A 1 187 ? 22.900 15.419 27.160 1.00 8.81 187 ILE A N 1
ATOM 1480 C CA . ILE A 1 187 ? 22.950 13.983 27.376 1.00 10.98 187 ILE A CA 1
ATOM 1481 C C . ILE A 1 187 ? 23.996 13.261 26.509 1.00 10.37 187 ILE A C 1
ATOM 1482 O O . ILE A 1 187 ? 24.555 12.248 26.929 1.00 13.46 187 ILE A O 1
ATOM 1487 N N . GLY A 1 188 ? 24.264 13.791 25.316 1.00 9.71 188 GLY A N 1
ATOM 1488 C CA . GLY A 1 188 ? 25.226 13.199 24.396 1.00 11.63 188 GLY A CA 1
ATOM 1489 C C . GLY A 1 188 ? 26.316 14.172 23.970 1.00 11.04 188 GLY A C 1
ATOM 1490 O O . GLY A 1 188 ? 26.837 14.088 22.858 1.00 10.67 188 GLY A O 1
ATOM 1491 N N . HIS A 1 189 ? 26.668 15.106 24.845 1.00 10.73 189 HIS A N 1
ATOM 1492 C CA . HIS A 1 189 ? 27.643 16.123 24.469 1.00 10.43 189 HIS A CA 1
ATOM 1493 C C . HIS A 1 189 ? 29.024 15.539 24.119 1.00 11.79 189 HIS A C 1
ATOM 1494 O O . HIS A 1 189 ? 29.564 14.708 24.855 1.00 10.81 189 HIS A O 1
ATOM 1501 N N . TYR A 1 190 ? 29.589 15.993 22.999 1.00 9.81 190 TYR A N 1
ATOM 1502 C CA . TYR A 1 190 ? 30.956 15.621 22.601 1.00 9.09 190 TYR A CA 1
ATOM 1503 C C . TYR A 1 190 ? 31.922 16.792 22.612 1.00 9.50 190 TYR A C 1
ATOM 1504 O O . TYR A 1 190 ? 31.587 17.897 22.185 1.00 11.74 190 TYR A O 1
ATOM 1513 N N . SER A 1 191 ? 33.137 16.508 23.071 1.00 9.89 191 SER A N 1
ATOM 1514 C CA . SER A 1 191 ? 34.294 17.366 22.857 1.00 11.40 191 SER A CA 1
ATOM 1515 C C . SER A 1 191 ? 35.125 16.772 21.712 1.00 11.27 191 SER A C 1
ATOM 1516 O O . SER A 1 191 ? 34.801 15.699 21.193 1.00 11.91 191 SER A O 1
ATOM 1519 N N . LEU A 1 192 ? 36.198 17.459 21.329 1.00 12.14 192 LEU A N 1
ATOM 1520 C CA . LEU A 1 192 ? 36.932 17.101 20.117 1.00 11.67 192 LEU A CA 1
ATOM 1521 C C . LEU A 1 192 ? 38.437 17.222 20.289 1.00 12.68 192 LEU A C 1
ATOM 1522 O O . LEU A 1 192 ? 38.946 18.280 20.664 1.00 14.56 192 LEU A O 1
ATOM 1527 N N . LEU A 1 193 ? 39.136 16.135 19.984 1.00 13.44 193 LEU A N 1
ATOM 1528 C CA . LEU A 1 193 ? 40.599 16.128 20.028 1.00 13.33 193 LEU A CA 1
ATOM 1529 C C . LEU A 1 193 ? 41.136 15.979 18.612 1.00 12.17 193 LEU A C 1
ATOM 1530 O O . LEU A 1 193 ? 40.893 14.971 17.966 1.00 16.13 193 LEU A O 1
ATOM 1535 N N . VAL A 1 194 ? 41.851 16.989 18.129 1.00 12.71 194 VAL A N 1
ATOM 1536 C CA . VAL A 1 194 ? 42.431 16.921 16.787 1.00 13.76 194 VAL A CA 1
ATOM 1537 C C . VAL A 1 194 ? 43.943 16.737 16.882 1.00 15.20 194 VAL A C 1
ATOM 1538 O O . VAL A 1 194 ? 44.632 17.544 17.508 1.00 17.86 194 VAL A O 1
ATOM 1542 N N . GLU A 1 195 ? 44.436 15.657 16.284 1.00 15.31 195 GLU A N 1
ATOM 1543 C CA . GLU A 1 195 ? 45.868 15.396 16.223 1.00 17.23 195 GLU A CA 1
ATOM 1544 C C . GLU A 1 195 ? 46.403 15.805 14.856 1.00 18.85 195 GLU A C 1
ATOM 1545 O O . GLU A 1 195 ? 45.695 15.749 13.854 1.00 19.92 195 GLU A O 1
ATOM 1551 N N . PHE A 1 196 ? 47.659 16.232 14.829 1.00 19.09 196 PHE A N 1
ATOM 1552 C CA . PHE A 1 196 ? 48.272 16.730 13.609 1.00 20.53 196 PHE A CA 1
ATOM 1553 C C . PHE A 1 196 ? 49.537 15.930 13.332 1.00 19.97 196 PHE A C 1
ATOM 1554 O O . PHE A 1 196 ? 50.132 15.375 14.256 1.00 19.74 196 PHE A O 1
ATOM 1562 N N . PRO A 1 197 ? 49.967 15.882 12.063 1.00 23.89 197 PRO A N 1
ATOM 1563 C CA . PRO A 1 197 ? 51.193 15.141 11.745 1.00 21.23 197 PRO A CA 1
ATOM 1564 C C . PRO A 1 197 ? 52.469 15.768 12.323 1.00 25.75 197 PRO A C 1
ATOM 1565 O O . PRO A 1 197 ? 53.468 15.055 12.456 1.00 25.29 197 PRO A O 1
ATOM 1569 N N . ARG A 1 198 ? 52.454 17.053 12.669 1.00 19.05 198 ARG A N 1
ATOM 1570 C CA . ARG A 1 198 ? 53.714 17.716 13.011 1.00 23.29 198 ARG A CA 1
ATOM 1571 C C . ARG A 1 198 ? 53.630 18.697 14.187 1.00 23.89 198 ARG A C 1
ATOM 1572 O O . ARG A 1 198 ? 54.533 19.497 14.406 1.00 22.16 198 ARG A O 1
ATOM 1580 N N . ARG A 1 199 ? 52.547 18.627 14.952 1.00 23.25 199 ARG A N 1
ATOM 1581 C CA A ARG A 1 199 ? 52.405 19.462 16.136 0.02 21.18 199 ARG A CA 1
ATOM 1582 C CA B ARG A 1 199 ? 52.396 19.469 16.137 0.98 21.15 199 ARG A CA 1
ATOM 1583 C C . ARG A 1 199 ? 51.531 18.778 17.183 1.00 19.01 199 ARG A C 1
ATOM 1584 O O . ARG A 1 199 ? 50.889 17.767 16.898 1.00 23.02 199 ARG A O 1
ATOM 1599 N N . LYS A 1 200 ? 51.534 19.330 18.390 1.00 20.22 200 LYS A N 1
ATOM 1600 C CA . LYS A 1 200 ? 50.734 18.809 19.494 1.00 21.88 200 LYS A CA 1
ATOM 1601 C C . LYS A 1 200 ? 49.240 18.929 19.197 1.00 21.91 200 LYS A C 1
ATOM 1602 O O . LYS A 1 200 ? 48.814 19.789 18.424 1.00 21.35 200 LYS A O 1
ATOM 1608 N N . PRO A 1 201 ? 48.436 18.068 19.823 1.00 19.17 201 PRO A N 1
ATOM 1609 C CA . PRO A 1 201 ? 46.990 18.085 19.562 1.00 19.15 201 PRO A CA 1
ATOM 1610 C C . PRO A 1 201 ? 46.289 19.335 20.099 1.00 19.35 201 PRO A C 1
ATOM 1611 O O . PRO A 1 201 ? 46.834 20.078 20.920 1.00 21.63 201 PRO A O 1
ATOM 1615 N N . ILE A 1 202 ? 45.071 19.563 19.619 1.00 15.45 202 ILE A N 1
ATOM 1616 C CA . ILE A 1 202 ? 44.198 20.573 20.209 1.00 16.49 202 ILE A CA 1
ATOM 1617 C C . ILE A 1 202 ? 42.950 19.883 20.751 1.00 18.58 202 ILE A C 1
ATOM 1618 O O . ILE A 1 202 ? 42.323 19.083 20.053 1.00 17.01 202 ILE A O 1
ATOM 1623 N N . LEU A 1 203 ? 42.608 20.181 22.002 1.00 17.44 203 LEU A N 1
ATOM 1624 C CA . LEU A 1 203 ? 41.384 19.669 22.604 1.00 12.65 203 LEU A CA 1
ATOM 1625 C C . LEU A 1 203 ? 40.365 20.800 22.694 1.00 14.68 203 LEU A C 1
ATOM 1626 O O . LEU A 1 203 ? 40.498 21.723 23.504 1.00 16.71 203 LEU A O 1
ATOM 1631 N N . PHE A 1 204 ? 39.360 20.729 21.828 1.00 13.30 204 PHE A N 1
ATOM 1632 C CA . PHE A 1 204 ? 38.235 21.647 21.857 1.00 12.85 204 PHE A CA 1
ATOM 1633 C C . PHE A 1 204 ? 37.229 21.140 22.879 1.00 12.66 204 PHE A C 1
ATOM 1634 O O . PHE A 1 204 ? 36.640 20.078 22.700 1.00 12.43 204 PHE A O 1
ATOM 1642 N N . THR A 1 205 ? 37.038 21.894 23.954 1.00 12.80 205 THR A N 1
ATOM 1643 C CA . THR A 1 205 ? 36.164 21.434 25.022 1.00 11.96 205 THR A CA 1
ATOM 1644 C C . THR A 1 205 ? 34.713 21.495 24.578 1.00 11.80 205 THR A C 1
ATOM 1645 O O . THR A 1 205 ? 33.859 20.756 25.093 1.00 11.70 205 THR A O 1
ATOM 1649 N N . ILE A 1 206 ? 34.448 22.375 23.617 1.00 11.13 206 ILE A N 1
ATOM 1650 C CA . ILE A 1 206 ? 33.075 22.759 23.265 1.00 8.95 206 ILE A CA 1
ATOM 1651 C C . ILE A 1 206 ? 32.337 23.045 24.582 1.00 9.92 206 ILE A C 1
ATOM 1652 O O . ILE A 1 206 ? 32.931 23.635 25.484 1.00 11.52 206 ILE A O 1
ATOM 1657 N N . ASP A 1 207 ? 31.075 22.652 24.728 1.00 9.02 207 ASP A N 1
ATOM 1658 C CA . ASP A 1 207 ? 30.305 23.151 25.864 1.00 9.74 207 ASP A CA 1
ATOM 1659 C C . ASP A 1 207 ? 30.476 22.381 27.179 1.00 12.24 207 ASP A C 1
ATOM 1660 O O . ASP A 1 207 ? 29.782 22.652 28.172 1.00 11.07 207 ASP A O 1
ATOM 1665 N N . ALA A 1 208 ? 31.437 21.462 27.198 1.00 10.27 208 ALA A N 1
ATOM 1666 C CA . ALA A 1 208 ? 31.822 20.848 28.463 1.00 13.46 208 ALA A CA 1
ATOM 1667 C C . ALA A 1 208 ? 32.560 21.864 29.335 1.00 10.43 208 ALA A C 1
ATOM 1668 O O . ALA A 1 208 ? 32.642 21.707 30.555 1.00 11.99 208 ALA A O 1
ATOM 1670 N N . ALA A 1 209 ? 33.114 22.896 28.692 1.00 10.37 209 ALA A N 1
ATOM 1671 C CA . ALA A 1 209 ? 33.749 24.005 29.397 1.00 11.41 209 ALA A CA 1
ATOM 1672 C C . ALA A 1 209 ? 33.674 25.269 28.543 1.00 13.01 209 ALA A C 1
ATOM 1673 O O . ALA A 1 209 ? 34.375 25.392 27.534 1.00 11.41 209 ALA A O 1
ATOM 1675 N N . TYR A 1 210 ? 32.821 26.207 28.939 1.00 9.48 210 TYR A N 1
ATOM 1676 C CA . TYR A 1 210 ? 32.607 27.431 28.167 1.00 9.69 210 TYR A CA 1
ATOM 1677 C C . TYR A 1 210 ? 33.866 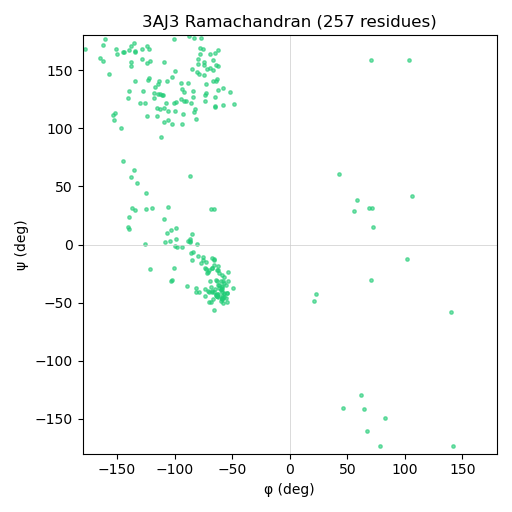28.271 28.124 1.00 11.40 210 TYR A C 1
ATOM 1678 O O . TYR A 1 210 ? 34.146 28.916 27.110 1.00 11.49 210 TYR A O 1
ATOM 1687 N N . THR A 1 211 ? 34.588 28.298 29.245 1.00 11.79 211 THR A N 1
ATOM 1688 C CA . THR A 1 211 ? 35.762 29.162 29.377 1.00 13.69 211 THR A CA 1
ATOM 1689 C C . THR A 1 211 ? 36.903 28.468 30.113 1.00 16.26 211 THR A C 1
ATOM 1690 O O . THR A 1 211 ? 36.729 27.417 30.739 1.00 13.92 211 THR A O 1
ATOM 1694 N N . GLN A 1 212 ? 38.084 29.073 30.043 1.00 15.68 212 GLN A N 1
ATOM 1695 C CA . GLN A 1 212 ? 39.241 28.579 30.779 1.00 15.97 212 GLN A CA 1
ATOM 1696 C C . GLN A 1 212 ? 38.943 28.544 32.280 1.00 15.26 212 GLN A C 1
ATOM 1697 O O . GLN A 1 212 ? 39.200 27.548 32.958 1.00 18.32 212 GLN A O 1
ATOM 1703 N N . LYS A 1 213 ? 38.378 29.633 32.783 1.00 14.92 213 LYS A N 1
ATOM 1704 C CA . LYS A 1 213 ? 37.969 29.714 34.178 1.00 17.56 213 LYS A CA 1
ATOM 1705 C C . LYS A 1 213 ? 37.032 28.557 34.538 1.00 16.73 213 LYS A C 1
ATOM 1706 O O . LYS A 1 213 ? 37.149 27.971 35.613 1.00 17.57 213 LYS A O 1
ATOM 1712 N N . SER A 1 214 ? 36.107 28.231 33.637 1.00 13.57 214 SER A N 1
ATOM 1713 C CA . SER A 1 214 ? 35.167 27.123 33.861 1.00 16.75 214 SER A CA 1
ATOM 1714 C C . SER A 1 214 ? 35.898 25.826 34.189 1.00 16.05 214 SER A C 1
ATOM 1715 O O . SER A 1 214 ? 35.567 25.132 35.159 1.00 15.27 214 SER A O 1
ATOM 1718 N N . LEU A 1 215 ? 36.893 25.491 33.374 1.00 14.74 215 LEU A N 1
ATOM 1719 C CA . LEU A 1 215 ? 37.569 24.217 33.519 1.00 13.39 215 LEU A CA 1
ATOM 1720 C C . LEU A 1 215 ? 38.480 24.240 34.744 1.00 21.59 215 LEU A C 1
ATOM 1721 O O . LEU A 1 215 ? 38.573 23.255 35.465 1.00 20.15 215 LEU A O 1
ATOM 1726 N N . GLU A 1 216 ? 39.135 25.374 34.977 1.00 19.37 216 GLU A N 1
ATOM 1727 C CA . GLU A 1 216 ? 40.012 25.536 36.138 1.00 18.83 216 GLU A CA 1
ATOM 1728 C C . GLU A 1 216 ? 39.245 25.316 37.427 1.00 21.50 216 GLU A C 1
ATOM 1729 O O . GLU A 1 216 ? 39.720 24.616 38.323 1.00 24.93 216 GLU A O 1
ATOM 1735 N N . THR A 1 217 ? 38.059 25.918 37.515 1.00 19.71 217 THR A N 1
ATOM 1736 C CA . THR A 1 217 ? 37.278 25.933 38.751 1.00 16.92 217 THR A CA 1
ATOM 1737 C C . THR A 1 217 ? 36.254 24.808 38.841 1.00 16.96 217 THR A C 1
ATOM 1738 O O . THR A 1 217 ? 35.572 24.679 39.856 1.00 21.21 217 THR A O 1
ATOM 1742 N N . LEU A 1 218 ? 36.159 23.988 37.794 1.00 16.05 218 LEU A N 1
ATOM 1743 C CA . LEU A 1 218 ? 35.134 22.950 37.725 1.00 19.54 218 LEU A CA 1
ATOM 1744 C C . LEU A 1 218 ? 33.745 23.555 37.887 1.00 17.56 218 LEU A C 1
ATOM 1745 O O . LEU A 1 218 ? 32.834 22.908 38.395 1.00 20.63 218 LEU A O 1
ATOM 1750 N N . CYS A 1 219 ? 33.597 24.809 37.474 1.00 15.35 219 CYS A N 1
ATOM 1751 C CA . CYS A 1 219 ? 32.308 25.482 37.515 1.00 13.68 219 CYS A CA 1
ATOM 1752 C C . CYS A 1 219 ? 31.716 25.511 36.110 1.00 14.59 219 CYS A C 1
ATOM 1753 O O . CYS A 1 219 ? 32.143 26.292 35.251 1.00 13.94 219 CYS A O 1
ATOM 1756 N N . GLN A 1 220 ? 30.741 24.638 35.881 1.00 12.31 220 GLN A N 1
ATOM 1757 C CA . GLN A 1 220 ? 30.156 24.467 34.551 1.00 10.75 220 GLN A CA 1
ATOM 1758 C C . GLN A 1 220 ? 29.074 25.512 34.282 1.00 11.72 220 GLN A C 1
ATOM 1759 O O . GLN A 1 220 ? 28.777 26.348 35.136 1.00 11.58 220 GLN A O 1
ATOM 1765 N N . ALA A 1 221 ? 28.498 25.480 33.083 1.00 10.33 221 ALA A N 1
ATOM 1766 C CA . ALA A 1 221 ? 27.391 26.370 32.753 1.00 10.25 221 ALA A CA 1
ATOM 1767 C C . ALA A 1 221 ? 26.092 25.924 33.415 1.00 11.64 221 ALA A C 1
ATOM 1768 O O . ALA A 1 221 ? 25.902 24.737 33.717 1.00 11.70 221 ALA A O 1
ATOM 1770 N N . ALA A 1 222 ? 25.204 26.886 33.632 1.00 9.92 222 ALA A N 1
ATOM 1771 C CA . ALA A 1 222 ? 23.911 26.598 34.244 1.00 12.09 222 ALA A CA 1
ATOM 1772 C C . ALA A 1 222 ? 23.028 25.762 33.321 1.00 12.94 222 ALA A C 1
ATOM 1773 O O . ALA A 1 222 ? 22.072 25.125 33.772 1.00 11.43 222 ALA A O 1
ATOM 1775 N N . PHE A 1 223 ? 23.334 25.782 32.029 1.00 11.53 223 PHE A N 1
ATOM 1776 C CA . PHE A 1 223 ? 22.650 24.930 31.066 1.00 12.36 223 PHE A CA 1
ATOM 1777 C C . PHE A 1 223 ? 23.278 23.555 31.118 1.00 10.57 223 PHE A C 1
ATOM 1778 O O . PHE A 1 223 ? 24.428 23.379 30.720 1.00 13.38 223 PHE A O 1
ATOM 1786 N N . HIS A 1 224 ? 22.539 22.601 31.676 1.00 10.29 224 HIS A N 1
ATOM 1787 C CA . HIS A 1 224 ? 22.992 21.221 31.783 1.00 9.66 224 HIS A CA 1
ATOM 1788 C C . HIS A 1 224 ? 21.822 20.320 32.100 1.00 10.79 224 HIS A C 1
ATOM 1789 O O . HIS A 1 224 ? 20.772 20.775 32.589 1.00 11.35 224 HIS A O 1
ATOM 1796 N N . ILE A 1 225 ? 22.012 19.034 31.820 1.00 10.88 225 ILE A N 1
ATOM 1797 C CA . ILE A 1 225 ? 21.048 18.006 32.217 1.00 10.97 225 ILE A CA 1
ATOM 1798 C C . ILE A 1 225 ? 21.517 17.229 33.445 1.00 10.29 225 ILE A C 1
ATOM 1799 O O . ILE A 1 225 ? 20.698 16.762 34.246 1.00 11.02 225 ILE A O 1
ATOM 1804 N N . ASP A 1 226 ? 22.833 17.090 33.599 1.00 9.68 226 ASP A N 1
ATOM 1805 C CA . ASP A 1 226 ? 23.380 16.327 34.724 1.00 9.80 226 ASP A CA 1
ATOM 1806 C C . ASP A 1 226 ? 24.701 16.945 35.160 1.00 10.77 226 ASP A C 1
ATOM 1807 O O . ASP A 1 226 ? 25.736 16.746 34.523 1.00 11.60 226 ASP A O 1
ATOM 1812 N N . PRO A 1 227 ? 24.664 17.741 36.233 1.00 9.63 227 PRO A N 1
ATOM 1813 C CA . PRO A 1 227 ? 25.873 18.469 36.634 1.00 9.93 227 PRO A CA 1
ATOM 1814 C C . PRO A 1 227 ? 26.947 17.583 37.252 1.00 10.11 227 PRO A C 1
ATOM 1815 O O . PRO A 1 227 ? 28.109 17.985 37.300 1.00 12.77 227 PRO A O 1
ATOM 1819 N N . VAL A 1 228 ? 26.565 16.413 37.755 1.00 9.43 228 VAL A N 1
ATOM 1820 C CA . VAL A 1 228 ? 27.548 15.481 38.265 1.00 11.55 228 VAL A CA 1
ATOM 1821 C C . VAL A 1 228 ? 28.371 14.955 37.088 1.00 11.87 228 VAL A C 1
ATOM 1822 O O . VAL A 1 228 ? 29.604 14.989 37.122 1.00 12.01 228 VAL A O 1
ATOM 1826 N N . ALA A 1 229 ? 27.679 14.503 36.046 1.00 10.29 229 ALA A N 1
ATOM 1827 C CA . ALA A 1 229 ? 28.323 14.136 34.790 1.00 10.16 229 ALA A CA 1
ATOM 1828 C C . ALA A 1 229 ? 29.161 15.296 34.261 1.00 11.55 229 ALA A C 1
ATOM 1829 O O . ALA A 1 229 ? 30.284 15.099 33.788 1.00 12.05 229 ALA A O 1
ATOM 1831 N N . GLY A 1 230 ? 28.612 16.507 34.362 1.00 10.91 230 GLY A N 1
ATOM 1832 C CA . GLY A 1 230 ? 29.275 17.696 33.852 1.00 11.29 230 GLY A CA 1
ATOM 1833 C C . GLY A 1 230 ? 30.651 17.878 34.472 1.00 12.08 230 GLY A C 1
ATOM 1834 O O . GLY A 1 230 ? 31.619 18.167 33.783 1.00 10.78 230 GLY A O 1
ATOM 1835 N N . VAL A 1 231 ? 30.735 17.707 35.785 1.00 11.93 231 VAL A N 1
ATOM 1836 C CA . VAL A 1 231 ? 32.028 17.827 36.452 1.00 13.05 231 VAL A CA 1
ATOM 1837 C C . VAL A 1 231 ? 32.948 16.664 36.101 1.00 14.32 231 VAL A C 1
ATOM 1838 O O . VAL A 1 231 ? 34.143 16.852 35.883 1.00 13.76 231 VAL A O 1
ATOM 1842 N N . ASN A 1 232 ? 32.394 15.462 36.052 1.00 13.27 232 ASN A N 1
ATOM 1843 C CA . ASN A 1 232 ? 33.203 14.297 35.709 1.00 15.60 232 ASN A CA 1
ATOM 1844 C C . ASN A 1 232 ? 33.809 14.482 34.322 1.00 16.36 232 ASN A C 1
ATOM 1845 O O . ASN A 1 232 ? 34.970 14.137 34.080 1.00 14.60 232 ASN A O 1
ATOM 1850 N N . SER A 1 233 ? 33.030 15.065 33.414 1.00 11.33 233 SER A N 1
ATOM 1851 C CA . SER A 1 233 ? 33.496 15.300 32.046 1.00 11.04 233 SER A CA 1
ATOM 1852 C C . SER A 1 233 ? 34.592 16.362 32.000 1.00 13.14 233 SER A C 1
ATOM 1853 O O . SER A 1 233 ? 35.513 16.286 31.192 1.00 15.33 233 SER A O 1
ATOM 1864 N N . ARG A 1 235 ? 36.737 16.855 34.479 1.00 15.24 235 ARG A N 1
ATOM 1865 C CA A ARG A 1 235 ? 37.911 16.123 34.963 0.38 15.11 235 ARG A CA 1
ATOM 1866 C CA B ARG A 1 235 ? 37.929 16.151 34.949 0.62 15.08 235 ARG A CA 1
ATOM 1867 C C . ARG A 1 235 ? 38.525 15.295 33.840 1.00 19.85 235 ARG A C 1
ATOM 1868 O O . ARG A 1 235 ? 39.746 15.274 33.654 1.00 17.03 235 ARG A O 1
ATOM 1883 N N . LYS A 1 236 ? 37.671 14.591 33.106 1.00 15.89 236 LYS A N 1
ATOM 1884 C CA . LYS A 1 236 ? 38.120 13.796 31.968 1.00 17.05 236 LYS A CA 1
ATOM 1885 C C . LYS A 1 236 ? 38.904 14.650 30.963 1.00 20.10 236 LYS A C 1
ATOM 1886 O O . LYS A 1 236 ? 39.980 14.252 30.499 1.00 18.23 236 LYS A O 1
ATOM 1892 N N . VAL A 1 237 ? 38.375 15.826 30.642 1.00 16.08 237 VAL A N 1
ATOM 1893 C CA . VAL A 1 237 ? 39.029 16.740 29.705 1.00 20.32 237 VAL A CA 1
ATOM 1894 C C . VAL A 1 237 ? 40.379 17.259 30.209 1.00 18.28 237 VAL A C 1
ATOM 1895 O O . VAL A 1 237 ? 41.350 17.314 29.446 1.00 21.66 237 VAL A O 1
ATOM 1899 N N . LYS A 1 238 ? 40.443 17.636 31.483 1.00 19.41 238 LYS A N 1
ATOM 1900 C CA A LYS A 1 238 ? 41.696 18.108 32.073 0.50 18.77 238 LYS A CA 1
ATOM 1901 C CA B LYS A 1 238 ? 41.691 18.115 32.070 0.50 18.78 238 LYS A CA 1
ATOM 1902 C C . LYS A 1 238 ? 42.756 17.026 31.996 1.00 20.27 238 LYS A C 1
ATOM 1903 O O . LYS A 1 238 ? 43.905 17.285 31.619 1.00 21.76 238 LYS A O 1
ATOM 1914 N N . LYS A 1 239 ? 42.362 15.807 32.338 1.00 20.12 239 LYS A N 1
ATOM 1915 C CA A LYS A 1 239 ? 43.266 14.663 32.348 0.43 21.49 239 LYS A CA 1
ATOM 1916 C CA B LYS A 1 239 ? 43.292 14.682 32.345 0.57 21.50 239 LYS A CA 1
ATOM 1917 C C . LYS A 1 239 ? 43.751 14.322 30.937 1.00 24.72 239 LYS A C 1
ATOM 1918 O O . LYS A 1 239 ? 44.929 14.049 30.718 1.00 22.67 239 LYS A O 1
ATOM 1929 N N . LEU A 1 240 ? 42.825 14.336 29.982 1.00 20.70 240 LEU A N 1
ATOM 1930 C CA . LEU A 1 240 ? 43.142 14.013 28.601 1.00 22.41 240 LEU A CA 1
ATOM 1931 C C . LEU A 1 240 ? 44.121 15.021 28.019 1.00 22.41 240 LEU A C 1
ATOM 1932 O O . LEU A 1 240 ? 45.068 14.648 27.314 1.00 22.16 240 LEU A O 1
ATOM 1937 N N . ALA A 1 241 ? 43.895 16.297 28.318 1.00 19.35 241 ALA A N 1
ATOM 1938 C CA . ALA A 1 241 ? 44.778 17.359 27.846 1.00 22.85 241 ALA A CA 1
ATOM 1939 C C . ALA A 1 241 ? 46.174 17.191 28.420 1.00 23.68 241 ALA A C 1
ATOM 1940 O O . ALA A 1 241 ? 47.162 17.340 27.712 1.00 22.38 241 ALA A O 1
ATOM 1942 N N . GLU A 1 242 ? 46.252 16.895 29.712 1.00 21.96 242 GLU A N 1
ATOM 1943 C CA . GLU A 1 242 ? 47.548 16.697 30.354 1.00 24.27 242 GLU A CA 1
ATOM 1944 C C . GLU A 1 242 ? 48.272 15.493 29.749 1.00 26.02 242 GLU A C 1
ATOM 1945 O O . GLU A 1 242 ? 49.470 15.556 29.457 1.00 28.48 242 GLU A O 1
ATOM 1951 N N . ASP A 1 243 ? 47.540 14.401 29.553 1.00 23.97 243 ASP A N 1
ATOM 1952 C CA . ASP A 1 243 ? 48.108 13.178 28.990 1.00 28.70 243 ASP A CA 1
ATOM 1953 C C . ASP A 1 243 ? 48.695 13.389 27.600 1.00 27.24 243 ASP A C 1
ATOM 1954 O O . ASP A 1 243 ? 49.820 12.965 27.318 1.00 30.21 243 ASP A O 1
ATOM 1959 N N . HIS A 1 244 ? 47.917 14.031 26.733 1.00 25.41 244 HIS A N 1
ATOM 1960 C CA . HIS A 1 244 ? 48.287 14.215 25.336 1.00 27.92 244 HIS A CA 1
ATOM 1961 C C . HIS A 1 244 ? 49.155 15.449 25.132 1.00 25.03 244 HIS A C 1
ATOM 1962 O O . HIS A 1 244 ? 49.650 15.687 24.031 1.00 29.18 244 HIS A O 1
ATOM 1969 N N . GLY A 1 245 ? 49.324 16.237 26.189 1.00 24.02 245 GLY A N 1
ATOM 1970 C CA . GLY A 1 245 ? 49.978 17.525 26.071 1.00 20.34 245 GLY A CA 1
ATOM 1971 C C . GLY A 1 245 ? 49.229 18.391 25.085 1.00 24.51 245 GLY A C 1
ATOM 1972 O O . GLY A 1 245 ? 49.823 19.133 24.300 1.00 25.21 245 GLY A O 1
ATOM 1973 N N . ALA A 1 246 ? 47.906 18.283 25.121 1.00 22.40 246 ALA A N 1
ATOM 1974 C CA . ALA A 1 246 ? 47.057 19.019 24.193 1.00 20.91 246 ALA A CA 1
ATOM 1975 C C . ALA A 1 246 ? 46.845 20.467 24.606 1.00 19.41 246 ALA A C 1
ATOM 1976 O O . ALA A 1 246 ? 46.821 20.801 25.793 1.00 23.02 246 ALA A O 1
ATOM 1978 N N . GLU A 1 247 ? 46.685 21.323 23.608 1.00 19.06 247 GLU A N 1
ATOM 1979 C CA . GLU A 1 247 ? 46.282 22.698 23.830 1.00 18.53 247 GLU A CA 1
ATOM 1980 C C . GLU A 1 247 ? 44.762 22.746 23.943 1.00 20.83 247 GLU A C 1
ATOM 1981 O O . GLU A 1 247 ? 44.054 22.248 23.071 1.00 18.39 247 GLU A O 1
ATOM 1987 N N . LEU A 1 248 ? 44.272 23.338 25.026 1.00 19.29 248 LEU A N 1
ATOM 1988 C CA . LEU A 1 248 ? 42.836 23.431 25.272 1.00 17.03 248 LEU A CA 1
ATOM 1989 C C . LEU A 1 248 ? 42.272 24.675 24.608 1.00 17.57 248 LEU A C 1
ATOM 1990 O O . LEU A 1 248 ? 42.842 25.756 24.733 1.00 20.08 248 LEU A O 1
ATOM 2003 N N . TYR A 1 250 ? 38.374 26.685 24.143 1.00 11.25 250 TYR A N 1
ATOM 2004 C CA . TYR A 1 250 ? 37.068 26.705 24.806 1.00 12.03 250 T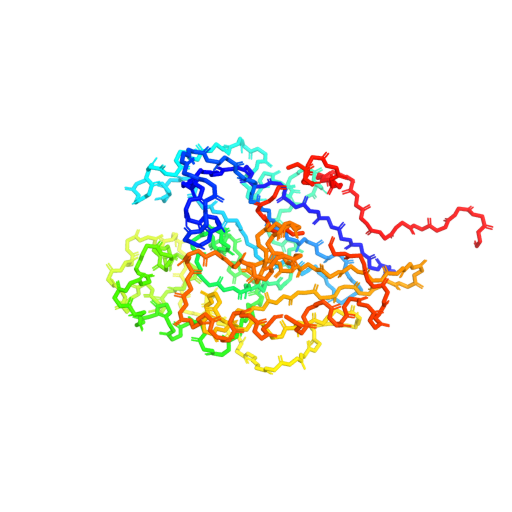YR A CA 1
ATOM 2005 C C . TYR A 1 250 ? 36.023 27.303 23.883 1.00 15.22 250 TYR A C 1
ATOM 2006 O O . TYR A 1 250 ? 36.354 28.049 22.969 1.00 13.58 250 TYR A O 1
ATOM 2015 N N . SER A 1 251 ? 34.755 26.990 24.135 1.00 12.65 251 SER A N 1
ATOM 2016 C CA . SER A 1 251 ? 33.692 27.327 23.194 1.00 10.71 251 SER A CA 1
ATOM 2017 C C . SER A 1 251 ? 33.167 28.768 23.265 1.00 9.83 251 SER A C 1
ATOM 2018 O O . SER A 1 251 ? 32.825 29.340 22.233 1.00 11.39 251 SER A O 1
ATOM 2021 N N . HIS A 1 252 ? 33.069 29.330 24.471 1.00 9.32 252 HIS A N 1
ATOM 2022 C CA . HIS A 1 252 ? 32.292 30.549 24.691 1.00 12.46 252 HIS A CA 1
ATOM 2023 C C . HIS A 1 252 ? 33.060 31.496 25.614 1.00 10.56 252 HIS A C 1
ATOM 2024 O O . HIS A 1 252 ? 32.568 31.902 26.680 1.00 10.04 252 HIS A O 1
ATOM 2031 N N . ASP A 1 253 ? 34.268 31.855 25.179 1.00 13.34 253 ASP A N 1
ATOM 2032 C CA . ASP A 1 253 ? 35.253 32.539 26.016 1.00 12.79 253 ASP A CA 1
ATOM 2033 C C . ASP A 1 253 ? 35.835 33.690 25.200 1.00 11.92 253 ASP A C 1
ATOM 2034 O O . ASP A 1 253 ? 36.736 33.485 24.389 1.00 13.40 253 ASP A O 1
ATOM 2047 N N . ASP A 1 255 ? 37.688 36.438 25.816 1.00 14.00 255 ASP A N 1
ATOM 2048 C CA . ASP A 1 255 ? 39.090 36.846 25.974 1.00 16.35 255 ASP A CA 1
ATOM 2049 C C . ASP A 1 255 ? 40.068 35.888 25.296 1.00 17.15 255 ASP A C 1
ATOM 2050 O O . ASP A 1 255 ? 41.031 36.314 24.648 1.00 16.38 255 ASP A O 1
ATOM 2055 N N . ASN A 1 256 ? 39.832 34.591 25.440 1.00 16.12 256 ASN A N 1
ATOM 2056 C CA . ASN A 1 256 ? 40.668 33.622 24.752 1.00 13.09 256 ASN A CA 1
ATOM 2057 C C . ASN A 1 256 ? 40.410 33.620 23.251 1.00 14.77 256 ASN A C 1
ATOM 2058 O O . ASN A 1 256 ? 41.338 33.514 22.451 1.00 13.88 256 ASN A O 1
ATOM 2063 N N . PHE A 1 257 ? 39.143 33.749 22.868 1.00 13.72 257 PHE A N 1
ATOM 2064 C CA . PHE A 1 257 ? 38.778 33.701 21.463 1.00 12.44 257 PHE A CA 1
ATOM 2065 C C . PHE A 1 257 ? 39.483 34.788 20.654 1.00 14.14 257 PHE A C 1
ATOM 2066 O O . PHE A 1 257 ? 39.845 34.576 19.499 1.00 15.73 257 PHE A O 1
ATOM 2074 N N . LYS A 1 258 ? 39.674 35.953 21.262 1.00 15.94 258 LYS A N 1
ATOM 2075 C CA . LYS A 1 258 ? 40.352 37.040 20.565 1.00 18.72 258 LYS A CA 1
ATOM 2076 C C . LYS A 1 258 ? 41.789 36.682 20.204 1.00 19.04 258 LYS A C 1
ATOM 2077 O O . LYS A 1 258 ? 42.378 37.313 19.328 1.00 22.27 258 LYS A O 1
ATOM 2083 N N . THR A 1 259 ? 42.334 35.663 20.865 1.00 16.83 259 THR A N 1
ATOM 2084 C CA . THR A 1 259 ? 43.681 35.172 20.583 1.00 17.79 259 THR A CA 1
ATOM 2085 C C . THR A 1 259 ? 43.704 33.940 19.665 1.00 17.04 259 THR A C 1
ATOM 2086 O O . THR A 1 259 ? 44.769 33.436 19.339 1.00 21.05 259 THR A O 1
ATOM 2090 N N . TYR A 1 260 ? 42.531 33.442 19.275 1.00 14.47 260 TYR A N 1
ATOM 2091 C CA . TYR A 1 260 ? 42.461 32.266 18.414 1.00 15.08 260 TYR A CA 1
ATOM 2092 C C . TYR A 1 260 ? 42.577 32.662 16.945 1.00 18.29 260 TYR A C 1
ATOM 2093 O O . TYR A 1 260 ? 42.177 33.752 16.558 1.00 19.65 260 TYR A O 1
ATOM 2102 N N . ARG A 1 261 ? 43.115 31.756 16.137 1.00 15.78 261 ARG A N 1
ATOM 2103 C CA . ARG A 1 261 ? 43.144 31.921 14.690 1.00 16.28 261 ARG A CA 1
ATOM 2104 C C . ARG A 1 261 ? 41.742 31.704 14.151 1.00 13.22 261 ARG A C 1
ATOM 2105 O O . ARG A 1 261 ? 41.117 30.692 14.458 1.00 15.44 261 ARG A O 1
ATOM 2113 N N . THR A 1 262 ? 41.255 32.647 13.352 1.00 14.73 262 THR A N 1
ATOM 2114 C CA . THR A 1 262 ? 39.985 32.481 12.647 1.00 14.81 262 THR A CA 1
ATOM 2115 C C . THR A 1 262 ? 40.094 32.938 11.188 1.00 16.03 262 THR A C 1
ATOM 2116 O O . THR A 1 262 ? 41.112 33.488 10.767 1.00 15.79 262 THR A O 1
ATOM 2120 N N . GLY A 1 263 ? 39.042 32.710 10.411 1.00 11.99 263 GLY A N 1
ATOM 2121 C CA . GLY A 1 263 ? 39.056 33.085 9.008 1.00 13.31 263 GLY A CA 1
ATOM 2122 C C . GLY A 1 263 ? 40.140 32.353 8.236 1.00 15.97 263 GLY A C 1
ATOM 2123 O O . GLY A 1 263 ? 40.255 31.133 8.315 1.00 13.25 263 GLY A O 1
ATOM 2124 N N . THR A 1 264 ? 40.950 33.095 7.486 1.00 16.90 264 THR A N 1
ATOM 2125 C CA . THR A 1 264 ? 41.957 32.450 6.649 1.00 17.57 264 THR A CA 1
ATOM 2126 C C . THR A 1 264 ? 43.143 31.925 7.456 1.00 19.12 264 THR A C 1
ATOM 2127 O O . THR A 1 264 ? 43.972 31.178 6.940 1.00 18.40 264 THR A O 1
ATOM 2131 N N . GLN A 1 265 ? 43.223 32.305 8.727 1.00 15.24 265 GLN A N 1
ATOM 2132 C CA . GLN A 1 265 ? 44.236 31.740 9.608 1.00 16.20 265 GLN A CA 1
ATOM 2133 C C . GLN A 1 265 ? 43.790 30.360 10.067 1.00 17.93 265 GLN A C 1
ATOM 2134 O O . GLN A 1 265 ? 42.591 30.115 10.223 1.00 18.64 265 GLN A O 1
ATOM 2140 N N . PHE A 1 266 ? 44.750 29.461 10.266 1.00 16.42 266 PHE A N 1
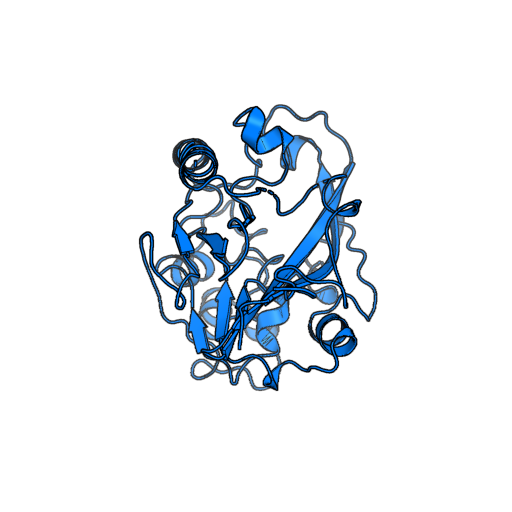ATOM 2141 C CA . PHE A 1 266 ? 44.455 28.078 10.595 1.00 12.88 266 PHE A CA 1
ATOM 2142 C C . PHE A 1 266 ? 45.539 27.415 11.444 1.00 15.20 266 PHE A C 1
ATOM 2143 O O . PHE A 1 266 ? 46.662 27.939 11.593 1.00 17.68 266 PHE A O 1
ATOM 2151 N N . TYR A 1 267 ? 45.208 26.243 11.972 1.00 17.23 267 TYR A N 1
ATOM 2152 C CA . TYR A 1 267 ? 46.137 25.444 12.755 1.00 16.17 267 TYR A CA 1
ATOM 2153 C C . TYR A 1 267 ? 46.596 24.240 11.943 1.00 18.36 267 TYR A C 1
ATOM 2154 O O . TYR A 1 267 ? 45.798 23.642 11.224 1.00 16.22 267 TYR A O 1
ATOM 2163 N N . GLY A 1 268 ? 47.877 23.885 12.055 1.00 15.55 268 GLY A N 1
ATOM 2164 C CA . GLY A 1 268 ? 48.424 22.744 11.333 1.00 19.15 268 GLY A CA 1
ATOM 2165 C C . GLY A 1 268 ? 49.322 23.131 10.164 1.00 21.01 268 GLY A C 1
ATOM 2166 O O . GLY A 1 268 ? 49.257 22.541 9.081 1.00 22.94 268 GLY A O 1
ATOM 2167 N N . HIS A 1 269 ? 50.168 24.130 10.378 1.00 21.35 269 HIS A N 1
ATOM 2168 C CA . HIS A 1 269 ? 51.040 24.629 9.314 1.00 21.81 269 HIS A CA 1
ATOM 2169 C C . HIS A 1 269 ? 52.141 23.663 8.890 1.00 23.20 269 HIS A C 1
ATOM 2170 O O . HIS A 1 269 ? 52.603 22.840 9.677 1.00 21.50 269 HIS A O 1
ATOM 2177 N N . HIS A 1 270 ? 52.558 23.773 7.633 1.00 22.56 270 HIS A N 1
ATOM 2178 C CA . HIS A 1 270 ? 53.685 22.989 7.156 1.00 24.57 270 HIS A CA 1
ATOM 2179 C C . HIS A 1 270 ? 54.969 23.561 7.704 1.00 27.17 270 HIS A C 1
ATOM 2180 O O . HIS A 1 270 ? 55.033 24.740 8.071 1.00 24.05 270 HIS A O 1
ATOM 2187 N N . HIS A 1 271 ? 55.992 22.713 7.760 1.00 27.91 271 HIS A N 1
ATOM 2188 C CA . HIS A 1 271 ? 57.350 23.173 7.992 1.00 29.13 271 HIS A CA 1
ATOM 2189 C C . HIS A 1 271 ? 57.777 24.022 6.817 1.00 33.49 271 HIS A C 1
ATOM 2190 O O . HIS A 1 271 ? 57.166 23.982 5.739 1.00 31.86 271 HIS A O 1
ATOM 2197 N N . HIS A 1 272 ? 58.855 24.769 7.014 1.00 20.57 272 HIS A N 1
ATOM 2198 C CA . HIS A 1 272 ? 59.419 25.555 5.927 1.00 25.19 272 HIS A CA 1
ATOM 2199 C C . HIS A 1 272 ? 60.872 25.193 5.635 1.00 36.32 272 HIS A C 1
ATOM 2200 O O . HIS A 1 272 ? 61.370 25.435 4.531 1.00 35.35 272 HIS A O 1
ATOM 2207 N N . HIS A 1 273 ? 61.541 24.585 6.609 1.00 26.89 273 HIS A N 1
ATOM 2208 C CA . HIS A 1 273 ? 62.914 24.121 6.390 1.00 34.14 273 HIS A CA 1
ATOM 2209 C C . HIS A 1 273 ? 63.174 22.698 6.916 1.00 36.67 273 HIS A C 1
ATOM 2210 O O . HIS A 1 273 ? 64.293 22.364 7.309 1.00 34.86 273 HIS A O 1
ATOM 2217 N N . HIS A 1 274 ? 62.139 21.863 6.918 1.00 33.46 274 HIS A N 1
ATOM 2218 C CA . HIS A 1 274 ? 62.301 20.451 7.265 1.00 34.47 274 HIS A CA 1
ATOM 2219 C C . HIS A 1 274 ? 61.678 19.560 6.194 1.00 40.66 274 HIS A C 1
ATOM 2220 O O . HIS A 1 274 ? 61.341 20.028 5.104 1.00 42.48 274 HIS A O 1
#

Secondary structure (DSSP, 8-state):
---EEEEEEEEEEEEEHHHHTTTT---SEEEEEEEEEEEEETTEEEEE-----TTT----GGG--B--GGGSHHHHHHHTT--GGG--EEE-S--SGGGTTTGGG-TTSEEEEETTHHHHHHS--GGGTTTT---TT-HHHHHHHT-GGGPPTT--STTSPEEEE-SSEEEETTEEEEE-TTSSTT-EEEEE--SSS--EEE-GGG-SSHHHHHHT---S--S-HHHHHH--HHHHHHHHHT-B-------GGGS--TT--B-PPPS--

Foldseek 3Di:
DWKWKAKQWQFKWWDFQCQFQPPPGPGDIDIWTFIWIWIDDPVFIEIEFQFADPVLCVQVCVRVTDGDQLNHNQNLLVLVVHGLQRGAEYEYLAQFRGGQHNLLRNLVHAYAFAPCHLVCLLPPDPVCCNRSVQCQLAPVSCVSVVNNVNHDPPDDNNSRPYDHDDAWDAPDVQKIWHAQAWLHHGGTWIWHDTPPDAIATECEQLHAEPVCLVVVRHGPRTDHSVSSSVSCVSVVVCVVRVHHYHGIYVVVVVDHHRPGIPHDDDDPD

InterPro domains:
  IPR001279 Metallo-beta-lactamase [PF00753] (33-239)
  IPR001279 Metallo-beta-lactamase [SM00849] (34-252)
  IPR036866 Ribonuclease Z/Hydroxyacylglutathione hydrolase-like [G3DSA:3.60.15.10] (1-268)
  IPR036866 Ribonuclease Z/Hydroxyacylglutathione hydrolase-like [SSF56281] (2-253)
  IPR051013 N-acyl homoserine lactonase-like [PTHR42978] (2-259)